Protein AF-A0A183CQB9-F1 (afdb_monomer)

Organism: Globodera pallida (NCBI:txid36090)

Radius of gyration: 36.33 Å; Cα contacts (8 Å, |Δi|>4): 274; chains: 1; bounding box: 108×51×111 Å

Sequence (265 aa):
EFIGSREKWLKSISNLLPRQILKSSLSLQAIVHQYEPDGELPIQSWQWVDSLDKMLGDFLFTCNVNEFALAHSEHGASTYYYMFSHRDSQQTWPAWMGGVLHGYEINFIFGEPYNRKQFNYSREERELSSRFMRYWANFARTGDPNRNQDGSYTADTWPTYNAKSMEYMNLSVESDYVQRGARRIGTGPRRKQCQFWKQLVPKLLLLSADLGESFIRWKQNMERWEHEYITDWEAAMNRWAQYQSYRDRDVADGEEGGCVGGGGR

Structure (mmCIF, N/CA/C/O backbone):
data_AF-A0A183CQB9-F1
#
_entry.id   AF-A0A183CQB9-F1
#
loop_
_atom_site.group_PDB
_atom_site.id
_atom_site.type_symbol
_atom_site.label_atom_id
_atom_site.label_alt_id
_atom_site.label_comp_id
_atom_site.label_asym_id
_atom_site.label_entity_id
_atom_site.label_seq_id
_atom_site.pdbx_PDB_ins_code
_atom_site.Cartn_x
_atom_site.Cartn_y
_atom_site.Cartn_z
_atom_site.occupancy
_atom_site.B_iso_or_equiv
_atom_site.auth_seq_id
_atom_site.auth_comp_id
_atom_site.auth_asym_id
_atom_site.auth_atom_id
_atom_site.pdbx_PDB_model_num
ATOM 1 N N . GLU A 1 1 ? 4.902 20.468 16.139 1.00 60.44 1 GLU A N 1
ATOM 2 C CA . GLU A 1 1 ? 4.634 19.052 15.805 1.00 60.44 1 GLU A CA 1
ATOM 3 C C . GLU A 1 1 ? 3.135 18.810 15.662 1.00 60.44 1 GLU A C 1
ATOM 5 O O . GLU A 1 1 ? 2.373 19.248 16.521 1.00 60.44 1 GLU A O 1
ATOM 10 N N . PHE A 1 2 ? 2.711 18.200 14.548 1.00 72.81 2 PHE A N 1
ATOM 11 C CA . PHE A 1 2 ? 1.298 18.058 14.157 1.00 72.81 2 PHE A CA 1
ATOM 12 C C . PHE A 1 2 ? 0.538 17.083 15.075 1.00 72.81 2 PHE A C 1
ATOM 14 O O . PHE A 1 2 ? -0.505 17.436 15.627 1.00 72.81 2 PHE A O 1
ATOM 21 N N . ILE A 1 3 ? 1.116 15.906 15.342 1.00 83.12 3 ILE A N 1
ATOM 22 C CA . ILE A 1 3 ? 0.595 14.914 16.292 1.00 83.12 3 ILE A CA 1
ATOM 23 C C . ILE A 1 3 ? 1.711 14.588 17.288 1.00 83.12 3 ILE A C 1
ATOM 25 O O . ILE A 1 3 ? 2.594 13.783 17.016 1.00 83.12 3 ILE A O 1
ATOM 29 N N . GLY A 1 4 ? 1.706 15.287 18.423 1.00 85.94 4 GLY A N 1
ATOM 30 C CA . GLY A 1 4 ? 2.730 15.150 19.471 1.00 85.94 4 GLY A CA 1
ATOM 31 C C . GLY A 1 4 ? 2.262 14.398 20.718 1.00 85.94 4 GLY A C 1
ATOM 32 O O . GLY A 1 4 ? 2.996 14.326 21.694 1.00 85.94 4 GLY A O 1
ATOM 33 N N . SER A 1 5 ? 1.026 13.895 20.738 1.00 90.44 5 SER A N 1
ATOM 34 C CA . SER A 1 5 ? 0.480 13.192 21.899 1.00 90.44 5 SER A CA 1
ATOM 35 C C . SER A 1 5 ? -0.572 12.168 21.499 1.00 90.44 5 SER A C 1
ATOM 37 O O . SER A 1 5 ? -1.256 12.320 20.480 1.00 90.44 5 SER A O 1
ATOM 39 N N . ARG A 1 6 ? -0.758 11.170 22.368 1.00 92.12 6 ARG A N 1
ATOM 40 C CA . ARG A 1 6 ? -1.810 10.157 22.247 1.00 92.12 6 ARG A CA 1
ATOM 41 C C . ARG A 1 6 ? -3.203 10.774 22.106 1.00 92.12 6 ARG A C 1
ATOM 43 O O . ARG A 1 6 ? -3.993 10.326 21.288 1.00 92.12 6 ARG A O 1
ATOM 50 N N . GLU A 1 7 ? -3.499 11.833 22.859 1.00 93.12 7 GLU A N 1
ATOM 51 C CA . GLU A 1 7 ? -4.793 12.529 22.798 1.00 93.12 7 GLU A CA 1
ATOM 52 C C . GLU A 1 7 ? -5.062 13.121 21.405 1.00 93.12 7 GLU A C 1
ATOM 54 O O . GLU A 1 7 ? -6.127 12.906 20.825 1.00 93.12 7 GLU A O 1
ATOM 59 N N . LYS A 1 8 ? -4.075 13.819 20.823 1.00 93.25 8 LYS A N 1
ATOM 60 C CA . LYS A 1 8 ? -4.192 14.369 19.463 1.00 93.25 8 LYS A CA 1
ATOM 61 C C . LYS A 1 8 ? -4.305 13.266 18.414 1.00 93.25 8 LYS A C 1
ATOM 63 O O . LYS A 1 8 ? -5.045 13.423 17.441 1.00 93.25 8 LYS A O 1
ATOM 68 N N . TRP A 1 9 ? -3.600 12.156 18.612 1.00 94.06 9 TRP A N 1
ATOM 69 C CA . TRP A 1 9 ? -3.684 10.988 17.741 1.00 94.06 9 TRP A CA 1
ATOM 70 C C . TRP A 1 9 ? -5.086 10.356 17.782 1.00 94.06 9 TRP A C 1
ATOM 72 O O . TRP A 1 9 ? -5.715 10.223 16.735 1.00 94.06 9 TRP A O 1
ATOM 82 N N . LEU A 1 10 ? -5.655 10.114 18.969 1.00 93.00 10 LEU A N 1
ATOM 83 C CA . LEU A 1 10 ? -7.031 9.616 19.131 1.00 93.00 10 LEU A CA 1
ATOM 84 C C . LEU A 1 10 ? -8.078 10.558 18.522 1.00 93.00 10 LEU A C 1
ATOM 86 O O . LEU A 1 10 ? -9.028 10.107 17.875 1.00 93.00 10 LEU A O 1
ATOM 90 N N . LYS A 1 11 ? -7.897 11.875 18.684 1.00 92.56 11 LYS A N 1
ATOM 91 C CA . LYS A 1 11 ? -8.751 12.881 18.037 1.00 92.56 11 LYS A CA 1
ATOM 92 C C . LYS A 1 11 ? -8.667 12.801 16.509 1.00 92.56 11 LYS A C 1
ATOM 94 O O . LYS A 1 11 ? -9.667 12.969 15.820 1.00 92.56 11 LYS A O 1
ATOM 99 N N . SER A 1 12 ? -7.484 12.519 15.971 1.00 92.38 12 SER A N 1
ATOM 100 C CA . SER A 1 12 ? -7.288 12.360 14.526 1.00 92.38 12 SER A CA 1
ATOM 101 C C . SER A 1 12 ? -7.976 11.096 14.009 1.00 92.38 12 SER A C 1
ATOM 103 O O . SER A 1 12 ? -8.698 11.163 13.018 1.00 92.38 12 SER A O 1
ATOM 105 N N . ILE A 1 13 ? -7.850 9.973 14.724 1.00 92.00 13 ILE A N 1
ATOM 106 C CA . ILE A 1 13 ? -8.566 8.725 14.412 1.00 92.00 13 ILE A CA 1
ATOM 107 C C . ILE A 1 13 ? -10.078 8.955 14.367 1.00 92.00 13 ILE A C 1
ATOM 109 O O . ILE A 1 13 ? -10.743 8.564 13.409 1.00 92.00 13 ILE A O 1
ATOM 113 N N . SER A 1 14 ? -10.623 9.623 15.384 1.00 88.44 14 SER A N 1
ATOM 114 C CA . SER A 1 14 ? -12.063 9.879 15.477 1.00 88.44 14 SER A CA 1
ATOM 115 C C . SER A 1 14 ? -12.596 10.828 14.399 1.00 88.44 14 SER A C 1
ATOM 117 O O . SER A 1 14 ? -13.771 10.747 14.055 1.00 88.44 14 SER A O 1
ATOM 119 N N . ASN A 1 15 ? -11.749 11.673 13.810 1.00 90.06 15 ASN A N 1
ATOM 120 C CA . ASN A 1 15 ? -12.135 12.527 12.685 1.00 90.06 15 ASN A CA 1
ATOM 121 C C . ASN A 1 15 ? -12.076 11.815 11.324 1.00 90.06 15 ASN A C 1
ATOM 123 O O . ASN A 1 15 ? -12.753 12.244 10.392 1.00 90.06 15 ASN A O 1
ATOM 127 N N . LEU A 1 16 ? -11.245 10.778 11.190 1.00 90.56 16 LEU A N 1
ATOM 128 C CA . LEU A 1 16 ? -10.910 10.171 9.896 1.00 90.56 16 LEU A CA 1
ATOM 129 C C . LEU A 1 16 ? -11.593 8.820 9.663 1.00 90.56 16 LEU A C 1
ATOM 131 O O . LEU A 1 16 ? -11.787 8.427 8.513 1.00 90.56 16 LEU A O 1
ATOM 135 N N . LEU A 1 17 ? -11.980 8.107 10.723 1.00 91.06 17 LEU A N 1
ATOM 136 C CA . LEU A 1 17 ? -12.679 6.832 10.582 1.00 91.06 17 LEU A CA 1
ATOM 137 C C . LEU A 1 17 ? -14.184 7.007 10.300 1.00 91.06 17 LEU A C 1
ATOM 139 O O . LEU A 1 17 ? -14.821 7.932 10.811 1.00 91.06 17 LEU A O 1
ATOM 143 N N . PRO A 1 18 ? -14.799 6.074 9.546 1.00 89.88 18 PRO A N 1
ATOM 144 C CA . PRO A 1 18 ? -16.242 6.049 9.330 1.00 89.88 18 PRO A CA 1
ATOM 145 C C . PRO A 1 18 ? -17.049 6.022 10.631 1.00 89.88 18 PRO A C 1
ATOM 147 O O . PRO A 1 18 ? -16.727 5.302 11.578 1.00 89.88 18 PRO A O 1
ATOM 150 N N . ARG A 1 19 ? -18.192 6.721 10.637 1.00 86.31 19 ARG A N 1
ATOM 151 C CA . ARG A 1 19 ? -19.089 6.794 11.804 1.00 86.31 19 ARG A CA 1
ATOM 152 C C . ARG A 1 19 ? -19.545 5.425 12.315 1.00 86.31 19 ARG A C 1
ATOM 154 O O . ARG A 1 19 ? -19.764 5.297 13.515 1.00 86.31 19 ARG A O 1
ATOM 161 N N . GLN A 1 20 ? -19.705 4.416 11.449 1.00 83.44 20 GLN A N 1
ATOM 162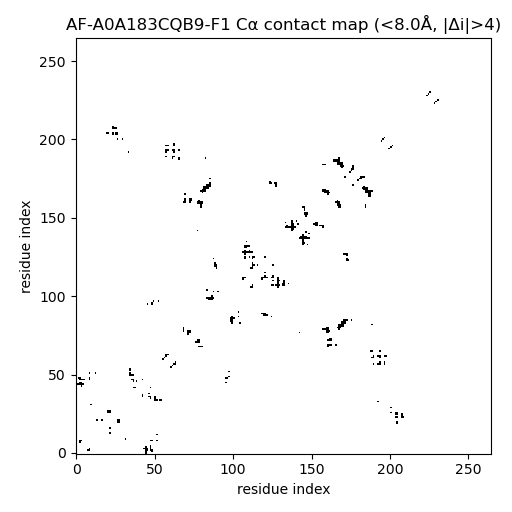 C CA . GLN A 1 20 ? -20.086 3.071 11.904 1.00 83.44 20 GLN A CA 1
ATOM 163 C C . GLN A 1 20 ? -19.021 2.458 12.821 1.00 83.44 20 GLN A C 1
ATOM 165 O O . GLN A 1 20 ? -19.365 1.879 13.847 1.00 83.44 20 GLN A O 1
ATOM 170 N N . ILE A 1 21 ? -17.740 2.644 12.494 1.00 86.50 21 ILE A N 1
ATOM 171 C CA . ILE A 1 21 ? -16.624 2.155 13.309 1.00 86.50 21 ILE A CA 1
ATOM 172 C C . ILE A 1 21 ? -16.567 2.899 14.643 1.00 86.50 21 ILE A C 1
ATOM 174 O O . ILE A 1 21 ? -16.409 2.272 15.684 1.00 86.50 21 ILE A O 1
ATOM 178 N N . LEU A 1 22 ? -16.784 4.216 14.629 1.00 85.25 22 LEU A N 1
ATOM 179 C CA . LEU A 1 22 ? -16.756 5.041 15.842 1.00 85.25 22 LEU A CA 1
ATOM 180 C C . LEU A 1 22 ? -17.875 4.711 16.838 1.00 85.25 22 LEU A C 1
ATOM 182 O O . LEU A 1 22 ? -17.687 4.877 18.039 1.00 85.25 22 LEU A O 1
ATOM 186 N N . LYS A 1 23 ? -19.034 4.240 16.360 1.00 84.56 23 LYS A N 1
ATOM 187 C CA . LYS A 1 23 ? -20.142 3.802 17.226 1.00 84.56 23 LYS A CA 1
ATOM 188 C C . LYS A 1 23 ? -19.847 2.485 17.951 1.00 84.56 23 LYS A C 1
ATOM 190 O O . LYS A 1 23 ? -20.438 2.226 18.994 1.00 84.56 23 LYS A O 1
ATOM 195 N N . SER A 1 24 ? -18.949 1.662 17.412 1.00 86.25 24 SER A N 1
ATOM 196 C CA . SER A 1 24 ? -18.539 0.397 18.014 1.00 86.25 24 SER A CA 1
ATOM 197 C C . SER A 1 24 ? -17.323 0.624 18.909 1.00 86.25 24 SER A C 1
ATOM 199 O O . SER A 1 24 ? -16.191 0.693 18.427 1.00 86.25 24 SER A O 1
ATOM 201 N N . SER A 1 25 ? -17.539 0.713 20.226 1.00 84.75 25 SER A N 1
ATOM 202 C CA . SER A 1 25 ? -16.443 0.862 21.196 1.00 84.75 25 SER A CA 1
ATOM 203 C C . SER A 1 25 ? -15.408 -0.256 21.054 1.00 84.75 25 SER A C 1
ATOM 205 O O . SER A 1 25 ? -14.210 0.011 21.064 1.00 84.75 25 SER A O 1
ATOM 207 N N . LEU A 1 26 ? -15.863 -1.491 20.829 1.00 88.69 26 LEU A N 1
ATOM 208 C CA . LEU A 1 26 ? -15.005 -2.656 20.636 1.00 88.69 26 LEU A CA 1
ATOM 209 C C . LEU A 1 26 ? -14.123 -2.530 19.386 1.00 88.69 26 LEU A C 1
ATOM 211 O O . LEU A 1 26 ? -12.916 -2.755 19.461 1.00 88.69 26 LEU A O 1
ATOM 215 N N . SER A 1 27 ? -14.702 -2.132 18.249 1.00 89.88 27 SER A N 1
ATOM 216 C CA . SER A 1 27 ? -13.940 -1.965 17.004 1.00 89.88 27 SER A CA 1
ATOM 217 C C . SER A 1 27 ? -12.943 -0.815 17.110 1.00 89.88 27 SER A C 1
ATOM 219 O O . SER A 1 27 ? -11.794 -0.961 16.701 1.00 89.88 27 SER A O 1
ATOM 221 N N . LEU A 1 28 ? -13.352 0.310 17.706 1.00 90.44 28 LEU A N 1
ATOM 222 C CA . LEU A 1 28 ? -12.470 1.455 17.920 1.00 90.44 28 LEU A CA 1
ATOM 223 C C . LEU A 1 28 ? -11.283 1.094 18.824 1.00 90.44 28 LEU A C 1
ATOM 225 O O . LEU A 1 28 ? -10.149 1.420 18.483 1.00 90.44 28 LEU A O 1
ATOM 229 N N . GLN A 1 29 ? -11.518 0.391 19.936 1.00 91.19 29 GLN A N 1
ATOM 230 C CA . GLN A 1 29 ? -10.439 -0.052 20.829 1.00 91.19 29 GLN A CA 1
ATOM 231 C C . GLN A 1 29 ? -9.500 -1.048 20.145 1.00 91.19 29 GLN A C 1
ATOM 233 O O . GLN A 1 29 ? -8.289 -0.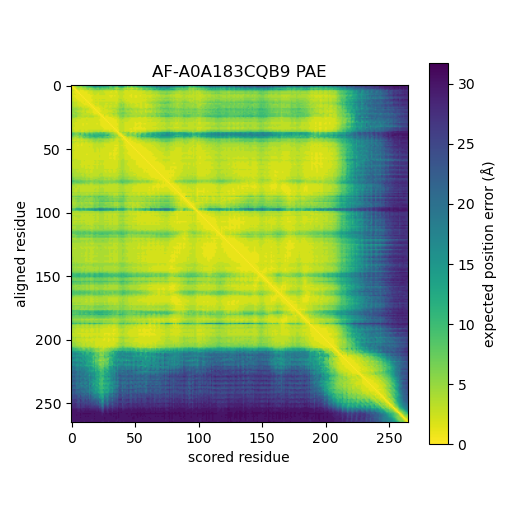958 20.321 1.00 91.19 29 GLN A O 1
ATOM 238 N N . ALA A 1 30 ? -10.027 -1.953 19.316 1.00 94.44 30 ALA A N 1
ATOM 239 C CA . ALA A 1 30 ? -9.198 -2.873 18.542 1.00 94.44 30 ALA A CA 1
ATOM 240 C C . ALA A 1 30 ? -8.304 -2.135 17.529 1.00 94.44 30 ALA A C 1
ATOM 242 O O . ALA A 1 30 ? -7.135 -2.482 17.386 1.00 94.44 30 ALA A O 1
ATOM 243 N N . ILE A 1 31 ? -8.822 -1.097 16.860 1.00 94.69 31 ILE A N 1
ATOM 244 C CA . ILE A 1 31 ? -8.041 -0.262 15.930 1.00 94.69 31 ILE A CA 1
ATOM 245 C C . ILE A 1 31 ? -6.965 0.520 16.674 1.00 94.69 31 ILE A C 1
ATOM 247 O O . ILE A 1 31 ? -5.815 0.528 16.240 1.00 94.69 31 ILE A O 1
ATOM 251 N N . VAL A 1 32 ? -7.324 1.132 17.806 1.00 94.00 32 VAL A N 1
ATOM 252 C CA . VAL A 1 32 ? -6.365 1.822 18.672 1.00 94.00 32 VAL A CA 1
ATOM 253 C C . VAL A 1 32 ? -5.259 0.859 19.084 1.00 94.00 32 VAL A C 1
ATOM 255 O O . VAL A 1 32 ? -4.099 1.152 18.848 1.00 94.00 32 VAL A O 1
ATOM 258 N N . HIS A 1 33 ? -5.598 -0.325 19.588 1.00 94.00 33 HIS A N 1
ATOM 259 C CA . HIS A 1 33 ? -4.606 -1.316 19.995 1.00 94.00 33 HIS A CA 1
ATOM 260 C C . HIS A 1 33 ? -3.705 -1.785 18.841 1.00 94.00 33 HIS A C 1
ATOM 262 O O . HIS A 1 33 ? -2.506 -1.952 19.025 1.00 94.00 33 HIS A O 1
ATOM 268 N N . GLN A 1 34 ? -4.267 -1.984 17.647 1.00 95.38 34 GLN A N 1
ATOM 269 C CA . GLN A 1 34 ? -3.527 -2.485 16.488 1.00 95.38 34 GLN A CA 1
ATOM 270 C C . GLN A 1 34 ? -2.507 -1.480 15.928 1.00 95.38 34 GLN A C 1
ATOM 272 O O . GLN A 1 34 ? -1.525 -1.904 15.310 1.00 95.38 34 GLN A O 1
ATOM 277 N N . TYR A 1 35 ? -2.766 -0.179 16.081 1.00 95.75 35 TYR A N 1
ATOM 278 C CA . TYR A 1 35 ? -1.963 0.887 15.477 1.00 95.75 35 TYR A CA 1
ATOM 279 C C . TYR A 1 35 ? -1.280 1.804 16.485 1.00 95.75 35 TYR A C 1
ATOM 281 O O . TYR A 1 35 ? -0.465 2.622 16.071 1.00 95.75 35 TYR A O 1
ATOM 289 N N . GLU A 1 36 ? -1.580 1.715 17.777 1.00 93.94 36 GLU A N 1
ATOM 290 C CA . GLU A 1 36 ? -0.886 2.505 18.789 1.00 93.94 36 GLU A CA 1
ATOM 291 C C . GLU A 1 36 ? 0.628 2.219 18.724 1.00 93.94 36 GLU A C 1
ATOM 293 O O . GLU A 1 36 ? 1.019 1.051 18.689 1.00 93.94 36 GLU A O 1
ATOM 298 N N . PRO A 1 37 ? 1.489 3.254 18.646 1.00 92.19 37 PRO A N 1
ATOM 299 C CA . PRO A 1 37 ? 2.928 3.053 18.553 1.00 92.19 37 PRO A CA 1
ATOM 300 C C . PRO A 1 37 ? 3.474 2.268 19.749 1.00 92.19 37 PRO A C 1
ATOM 302 O O . PRO A 1 37 ? 3.239 2.636 20.898 1.00 92.19 37 PRO A O 1
ATOM 305 N N . ASP A 1 38 ? 4.258 1.234 19.466 1.00 85.75 38 ASP A N 1
ATOM 306 C CA . ASP A 1 38 ? 4.837 0.300 20.439 1.00 85.75 38 ASP A CA 1
ATOM 307 C C . ASP A 1 38 ? 6.346 0.514 20.669 1.00 85.75 38 ASP A C 1
ATOM 309 O O . ASP A 1 38 ? 7.025 -0.345 21.230 1.00 85.75 38 ASP A O 1
ATOM 313 N N . GLY A 1 39 ? 6.892 1.655 20.233 1.00 77.50 39 GLY A N 1
ATOM 314 C CA . GLY A 1 39 ? 8.319 1.953 20.378 1.00 77.50 39 GLY A CA 1
ATOM 315 C C . GLY A 1 39 ? 8.740 2.381 21.787 1.00 77.50 39 GLY A C 1
ATOM 316 O O . GLY A 1 39 ? 7.930 2.489 22.706 1.00 77.50 39 GLY A O 1
ATOM 317 N N . GLU A 1 40 ? 10.039 2.645 21.945 1.00 82.81 40 GLU A N 1
ATOM 318 C CA . GLU A 1 40 ? 10.622 3.051 23.227 1.00 82.81 40 GLU A CA 1
ATOM 319 C C . GLU A 1 40 ? 9.949 4.309 23.793 1.00 82.81 40 GLU A C 1
ATOM 321 O O . GLU A 1 40 ? 9.687 5.283 23.083 1.00 82.81 40 GLU A O 1
ATOM 326 N N . LEU A 1 41 ? 9.665 4.283 25.096 1.00 84.06 41 LEU A N 1
ATOM 327 C CA . LEU A 1 41 ? 9.081 5.421 25.793 1.00 84.06 41 LEU A CA 1
ATOM 328 C C . LEU A 1 41 ? 10.162 6.482 26.082 1.00 84.06 41 LEU A C 1
ATOM 330 O O . LEU A 1 41 ? 11.246 6.126 26.544 1.00 84.06 41 LEU A O 1
ATOM 334 N N . PRO A 1 42 ? 9.867 7.784 25.901 1.00 87.00 42 PRO A N 1
ATOM 335 C CA . PRO A 1 42 ? 8.593 8.341 25.448 1.00 87.00 42 PRO A CA 1
ATOM 336 C C . PRO A 1 42 ? 8.404 8.222 23.928 1.00 87.00 42 PRO A C 1
ATOM 338 O O . PRO A 1 42 ? 9.328 8.482 23.155 1.00 87.00 42 PRO A O 1
ATOM 341 N N . ILE A 1 43 ? 7.167 7.917 23.512 1.00 90.00 43 ILE A N 1
ATOM 342 C CA . ILE A 1 43 ? 6.796 7.853 22.093 1.00 90.00 43 ILE A CA 1
ATOM 343 C C . ILE A 1 43 ? 7.074 9.199 21.421 1.00 90.00 43 ILE A C 1
ATOM 345 O O . ILE A 1 43 ? 6.549 10.239 21.830 1.00 90.00 43 ILE A O 1
ATOM 349 N N . GLN A 1 44 ? 7.867 9.162 20.357 1.00 88.75 44 GLN A N 1
ATOM 350 C CA . GLN A 1 44 ? 8.263 10.337 19.592 1.00 88.75 44 GLN A CA 1
ATOM 351 C C . GLN A 1 44 ? 7.126 10.819 18.681 1.00 88.75 44 GLN A C 1
ATOM 353 O O . GLN A 1 44 ? 6.323 10.023 18.188 1.00 88.75 44 GLN A O 1
ATOM 358 N N . SER A 1 45 ? 7.076 12.123 18.381 1.00 87.56 45 SER A N 1
ATOM 359 C CA . SER A 1 45 ? 6.007 12.696 17.541 1.00 87.56 45 SER A CA 1
ATOM 360 C C . SER A 1 45 ? 5.882 12.017 16.171 1.00 87.56 45 SER A C 1
ATOM 362 O O . SER A 1 45 ? 4.770 11.782 15.700 1.00 87.56 45 SER A O 1
ATOM 364 N N . TRP A 1 46 ? 7.003 11.645 15.545 1.00 86.69 46 TRP A N 1
ATOM 365 C CA . TRP A 1 46 ? 6.994 11.000 14.229 1.00 86.69 46 TRP A CA 1
ATOM 366 C C . TRP A 1 46 ? 6.328 9.618 14.246 1.00 86.69 46 TRP A C 1
ATOM 368 O O . TRP A 1 46 ? 5.704 9.244 13.259 1.00 86.69 46 TRP A O 1
ATOM 378 N N . GLN A 1 47 ? 6.394 8.889 15.365 1.00 90.69 47 GLN A N 1
ATOM 379 C CA . GLN A 1 47 ? 5.779 7.565 15.490 1.00 90.69 47 GLN A CA 1
ATOM 380 C C . GLN A 1 47 ? 4.253 7.655 15.500 1.00 90.69 47 GLN A C 1
ATOM 382 O O . GLN A 1 47 ? 3.583 6.806 14.921 1.00 90.69 47 GLN A O 1
ATOM 387 N N . TRP A 1 48 ? 3.690 8.709 16.102 1.00 91.81 48 TRP A N 1
ATOM 388 C CA . TRP A 1 48 ? 2.248 8.959 16.050 1.00 91.81 48 TRP A CA 1
ATOM 389 C C . TRP A 1 48 ? 1.767 9.254 14.630 1.00 91.81 48 TRP A C 1
ATOM 391 O O . TRP A 1 48 ? 0.699 8.793 14.228 1.00 91.81 48 TRP A O 1
ATOM 401 N N . VAL A 1 49 ? 2.550 10.025 13.871 1.00 90.62 49 VAL A N 1
ATOM 402 C CA . VAL A 1 49 ? 2.236 10.328 12.471 1.00 90.62 49 VAL A CA 1
ATOM 403 C C . VAL A 1 49 ? 2.367 9.077 11.607 1.00 90.62 49 VAL A C 1
ATOM 405 O O . VAL A 1 49 ? 1.453 8.791 10.841 1.00 90.62 49 VAL A O 1
ATOM 408 N N . ASP A 1 50 ? 3.449 8.309 11.763 1.00 91.19 50 ASP A N 1
ATOM 409 C CA . ASP A 1 50 ? 3.669 7.069 11.011 1.00 91.19 50 ASP A CA 1
ATOM 410 C C . ASP A 1 50 ? 2.564 6.040 11.279 1.00 91.19 50 ASP A C 1
ATOM 412 O O . ASP A 1 50 ? 2.010 5.467 10.346 1.00 91.19 50 ASP A O 1
ATOM 416 N N . SER A 1 51 ? 2.170 5.874 12.542 1.00 93.62 51 SER A N 1
ATOM 417 C CA . SER A 1 51 ? 1.036 5.036 12.936 1.00 93.62 51 SER A CA 1
ATOM 418 C C . SER A 1 51 ? -0.263 5.444 12.233 1.00 93.62 51 SER A C 1
ATOM 420 O O . SER A 1 51 ? -0.960 4.589 11.677 1.00 93.62 51 SER A O 1
ATOM 422 N N . LEU A 1 52 ? -0.579 6.745 12.217 1.00 92.69 52 LEU A N 1
ATOM 423 C CA . LEU A 1 52 ? -1.790 7.249 11.571 1.00 92.69 52 LEU A CA 1
ATOM 424 C C . LEU A 1 52 ? -1.742 7.057 10.047 1.00 92.69 52 LEU A C 1
ATOM 426 O O . LEU A 1 52 ? -2.739 6.640 9.456 1.00 92.69 52 LEU A O 1
ATOM 430 N N . ASP A 1 53 ? -0.584 7.310 9.431 1.00 92.88 53 ASP A N 1
ATOM 431 C CA . ASP A 1 53 ? -0.317 7.038 8.015 1.00 92.88 53 ASP A CA 1
ATOM 432 C C . ASP A 1 53 ? -0.571 5.563 7.682 1.00 92.88 53 ASP A C 1
ATOM 434 O O . ASP A 1 53 ? -1.370 5.254 6.797 1.00 92.88 53 ASP A O 1
ATOM 438 N N . LYS A 1 54 ? 0.012 4.633 8.449 1.00 94.56 54 LYS A N 1
ATOM 439 C CA . LYS A 1 54 ? -0.198 3.196 8.231 1.00 94.56 54 LYS A CA 1
ATOM 440 C C . LYS A 1 54 ? -1.646 2.776 8.438 1.00 94.56 54 LYS A C 1
ATOM 442 O O . LYS A 1 54 ? -2.144 1.981 7.648 1.00 94.56 54 LYS A O 1
ATOM 447 N N . MET A 1 55 ? -2.330 3.299 9.454 1.00 95.56 55 MET A N 1
ATOM 448 C CA . MET A 1 55 ? -3.737 2.981 9.711 1.00 95.56 55 MET A CA 1
ATOM 449 C C . MET A 1 55 ? -4.617 3.342 8.512 1.00 95.56 55 MET A C 1
ATOM 451 O O . MET A 1 55 ? -5.400 2.514 8.043 1.00 95.56 55 MET A O 1
ATOM 455 N N . LEU A 1 56 ? -4.475 4.565 8.000 1.00 94.62 56 LEU A N 1
ATOM 456 C CA . LEU A 1 56 ? -5.290 5.059 6.891 1.00 94.62 56 LEU A CA 1
ATOM 457 C C . LEU A 1 56 ? -4.869 4.448 5.557 1.00 94.62 56 LEU A C 1
ATOM 459 O O . LEU A 1 56 ? -5.734 4.072 4.770 1.00 94.62 56 LEU A O 1
ATOM 463 N N . GLY A 1 57 ? -3.565 4.298 5.320 1.00 95.56 57 GLY A N 1
ATOM 464 C CA . GLY A 1 57 ? -3.027 3.637 4.135 1.00 95.56 57 GLY A CA 1
ATOM 465 C C . GLY A 1 57 ? -3.500 2.189 4.021 1.00 95.56 57 GLY A C 1
ATOM 466 O O . GLY A 1 57 ? -3.911 1.755 2.945 1.00 95.56 57 GLY A O 1
ATOM 467 N N . ASP A 1 58 ? -3.519 1.456 5.136 1.00 97.12 58 ASP A N 1
ATOM 468 C CA . ASP A 1 58 ? -4.027 0.084 5.188 1.00 97.12 58 ASP A CA 1
ATOM 469 C C . ASP A 1 58 ? -5.527 0.021 4.929 1.00 97.12 58 ASP A C 1
ATOM 471 O O . ASP A 1 58 ? -5.970 -0.749 4.075 1.00 97.12 58 ASP A O 1
ATOM 475 N N . PHE A 1 59 ? -6.297 0.850 5.638 1.00 95.25 59 PHE A N 1
ATOM 476 C CA . PHE A 1 59 ? -7.753 0.861 5.553 1.00 95.25 59 PHE A CA 1
ATOM 477 C C . PHE A 1 59 ? -8.268 1.294 4.170 1.00 95.25 59 PHE A C 1
ATOM 479 O O . PHE A 1 59 ? -9.182 0.672 3.626 1.00 95.25 59 PHE A O 1
ATOM 486 N N . LEU A 1 60 ? -7.687 2.348 3.588 1.00 94.69 60 LEU A N 1
ATOM 487 C CA . LEU A 1 60 ? -8.184 2.965 2.355 1.00 94.69 60 LEU A CA 1
ATOM 488 C C . LEU A 1 60 ? -7.555 2.384 1.085 1.00 94.69 60 LEU A C 1
ATOM 490 O O . LEU A 1 60 ? -8.237 2.317 0.063 1.00 94.69 60 LEU A O 1
ATOM 494 N N . PHE A 1 61 ? -6.303 1.922 1.128 1.00 96.00 61 PHE A N 1
ATOM 495 C CA . PHE A 1 61 ? -5.569 1.524 -0.078 1.00 96.00 61 PHE A CA 1
ATOM 496 C C . PHE A 1 61 ? -5.049 0.088 0.002 1.00 96.00 61 PHE A C 1
ATOM 498 O O . PHE A 1 61 ? -5.629 -0.809 -0.612 1.00 96.00 61 PHE A O 1
ATOM 505 N N . THR A 1 62 ? -3.981 -0.149 0.766 1.00 96.38 62 THR A N 1
ATOM 506 C CA . THR A 1 62 ? -3.170 -1.377 0.708 1.00 96.38 62 THR A CA 1
ATOM 507 C C . THR A 1 62 ? -4.017 -2.637 0.862 1.00 96.38 62 THR A C 1
ATOM 509 O O . THR A 1 62 ? -3.901 -3.571 0.070 1.00 96.38 62 THR A O 1
ATOM 512 N N . CYS A 1 63 ? -4.912 -2.674 1.850 1.00 96.62 63 CYS A N 1
ATOM 513 C CA . CYS A 1 63 ? -5.667 -3.890 2.127 1.00 96.62 63 CYS A CA 1
ATOM 514 C C . CYS A 1 63 ? -6.805 -4.140 1.138 1.00 96.62 63 CYS A C 1
ATOM 516 O O . CYS A 1 63 ? -7.173 -5.295 0.933 1.00 96.62 63 CYS A O 1
ATOM 518 N N . ASN A 1 64 ? -7.322 -3.096 0.488 1.00 96.50 64 ASN A N 1
ATOM 519 C CA . ASN A 1 64 ? -8.287 -3.236 -0.604 1.00 96.50 64 ASN A CA 1
ATOM 520 C C . ASN A 1 64 ? -7.600 -3.789 -1.862 1.00 96.50 64 ASN A C 1
ATOM 522 O O . ASN A 1 64 ? -8.120 -4.706 -2.493 1.00 96.50 64 ASN A O 1
ATOM 526 N N . VAL A 1 65 ? -6.396 -3.297 -2.179 1.00 96.75 65 VAL A N 1
ATOM 527 C CA . VAL A 1 65 ? -5.594 -3.808 -3.303 1.00 96.75 65 VAL A CA 1
ATOM 528 C C . VAL A 1 65 ? -5.187 -5.266 -3.067 1.00 96.75 65 VAL A C 1
ATOM 530 O O . VAL A 1 65 ? -5.318 -6.084 -3.974 1.00 96.75 65 VAL A O 1
ATOM 533 N N . ASN A 1 66 ? -4.764 -5.622 -1.848 1.00 95.19 66 ASN A N 1
ATOM 534 C CA . ASN A 1 66 ? -4.448 -7.008 -1.485 1.00 95.19 66 ASN A CA 1
ATOM 535 C C . ASN A 1 66 ? -5.640 -7.956 -1.688 1.00 95.19 66 ASN A C 1
ATOM 537 O O . ASN A 1 66 ? -5.470 -9.037 -2.247 1.00 95.19 66 ASN A O 1
ATOM 541 N N . GLU A 1 67 ? -6.832 -7.566 -1.232 1.00 94.56 67 GLU A N 1
ATOM 542 C CA . GLU A 1 67 ? -8.052 -8.369 -1.378 1.00 94.56 67 GLU A CA 1
ATOM 543 C C . GLU A 1 67 ? -8.427 -8.558 -2.852 1.00 94.56 67 GLU A C 1
ATOM 545 O O . GLU A 1 67 ? -8.698 -9.678 -3.280 1.00 94.56 67 GLU A O 1
ATOM 550 N N . PHE A 1 68 ? -8.367 -7.487 -3.648 1.00 95.75 68 PHE A N 1
ATOM 551 C CA . PHE A 1 68 ? -8.657 -7.558 -5.077 1.00 95.75 68 PHE A CA 1
ATOM 552 C C . PHE A 1 68 ? -7.651 -8.438 -5.831 1.00 95.75 68 PHE A C 1
ATOM 554 O O . PHE A 1 68 ? -8.046 -9.281 -6.635 1.00 95.75 68 PHE A O 1
ATOM 561 N N . ALA A 1 69 ? -6.354 -8.290 -5.547 1.00 96.00 69 ALA A N 1
ATOM 562 C CA . ALA A 1 69 ? -5.304 -9.098 -6.163 1.00 96.00 69 ALA A CA 1
ATOM 563 C C . ALA A 1 69 ? -5.457 -10.589 -5.830 1.00 96.00 69 ALA A C 1
ATOM 565 O O . ALA A 1 69 ? -5.295 -11.440 -6.711 1.00 96.00 69 ALA A O 1
ATOM 566 N N . LEU A 1 70 ? -5.803 -10.901 -4.576 1.00 94.38 70 LEU A N 1
ATOM 567 C CA . LEU 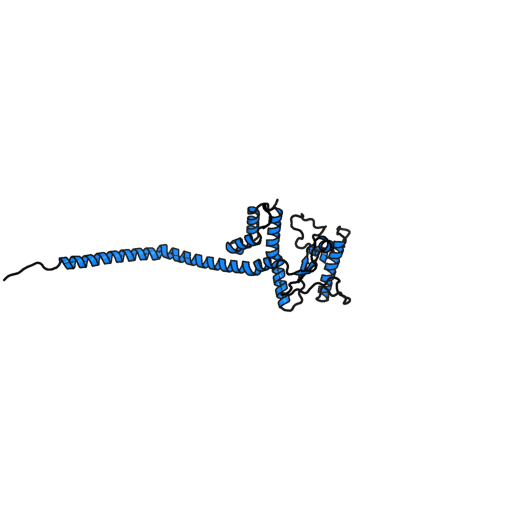A 1 70 ? -6.087 -12.264 -4.137 1.00 94.38 70 LEU A CA 1
ATOM 568 C C . LEU A 1 70 ? -7.283 -12.838 -4.890 1.00 94.38 70 LEU A C 1
ATOM 570 O O . LEU A 1 70 ? -7.119 -13.858 -5.559 1.00 94.38 70 LEU A O 1
ATOM 574 N N . ALA A 1 71 ? -8.419 -12.138 -4.878 1.00 95.38 71 ALA A N 1
ATOM 575 C CA . ALA A 1 71 ? -9.624 -12.569 -5.575 1.00 95.38 71 ALA A CA 1
ATOM 576 C C . ALA A 1 71 ? -9.357 -12.796 -7.072 1.00 95.38 71 ALA A C 1
ATOM 578 O O . ALA A 1 71 ? -9.713 -13.842 -7.606 1.00 95.38 71 ALA A O 1
ATOM 579 N N . HIS A 1 72 ? -8.662 -11.877 -7.744 1.00 96.44 72 HIS A N 1
ATOM 580 C CA . HIS A 1 72 ? -8.302 -12.028 -9.155 1.00 96.44 72 HIS A CA 1
ATOM 581 C C . HIS A 1 72 ? -7.425 -13.271 -9.401 1.00 96.44 72 HIS A C 1
ATOM 583 O O . HIS A 1 72 ? -7.689 -14.041 -10.324 1.00 96.44 72 HIS A O 1
ATOM 589 N N . SER A 1 73 ? -6.429 -13.519 -8.538 1.00 96.12 73 SER A N 1
ATOM 590 C CA . SER A 1 73 ? -5.545 -14.689 -8.668 1.00 96.12 73 SER A CA 1
ATOM 591 C C . SER A 1 73 ? -6.254 -16.023 -8.402 1.00 96.12 73 SER A C 1
ATOM 593 O O . SER A 1 73 ? -5.988 -17.011 -9.083 1.00 96.12 73 SER A O 1
ATOM 595 N N . GLU A 1 74 ? -7.186 -16.064 -7.447 1.00 96.00 74 GLU A N 1
ATOM 596 C CA . GLU A 1 74 ? -7.941 -17.275 -7.096 1.00 96.00 74 GLU A CA 1
ATOM 597 C C . GLU A 1 74 ? -8.917 -17.697 -8.199 1.00 96.00 74 GLU A C 1
ATOM 599 O O . GLU A 1 74 ? -9.206 -18.882 -8.346 1.00 96.00 74 GLU A O 1
ATOM 604 N N . HIS A 1 75 ? -9.355 -16.750 -9.032 1.00 96.00 75 HIS A N 1
ATOM 605 C CA . HIS A 1 75 ? -10.190 -17.018 -10.205 1.00 96.00 75 HIS A CA 1
ATOM 606 C C . HIS A 1 75 ? -9.371 -17.369 -11.463 1.00 96.00 75 HIS A C 1
ATOM 608 O O . HIS A 1 75 ? -9.898 -17.355 -12.574 1.00 96.00 75 HIS A O 1
ATOM 614 N N . GLY A 1 76 ? -8.088 -17.710 -11.301 1.00 93.62 76 GLY A N 1
ATOM 615 C CA . GLY A 1 76 ? -7.238 -18.251 -12.364 1.00 93.62 76 GLY A CA 1
ATOM 616 C C . GLY A 1 76 ? -6.583 -17.207 -13.268 1.00 93.62 76 GLY A C 1
ATOM 617 O O . GLY A 1 76 ? -5.961 -17.578 -14.263 1.00 93.62 76 GLY A O 1
ATOM 618 N N . ALA A 1 77 ? -6.694 -15.918 -12.944 1.00 94.94 77 ALA A N 1
ATOM 619 C CA . ALA A 1 77 ? -6.061 -14.867 -13.725 1.00 94.94 77 ALA A CA 1
ATOM 620 C C . ALA A 1 77 ? -4.600 -14.630 -13.303 1.00 94.94 77 ALA A C 1
ATOM 622 O O . ALA A 1 77 ? -4.235 -14.730 -12.129 1.00 94.94 77 ALA A O 1
ATOM 623 N N . SER A 1 78 ? -3.750 -14.278 -14.270 1.00 95.69 78 SER A N 1
ATOM 624 C CA . SER A 1 78 ? -2.354 -13.907 -14.022 1.00 95.69 78 SER A CA 1
ATOM 625 C C . SER A 1 78 ? -2.283 -12.536 -13.345 1.00 95.69 78 SER A C 1
ATOM 627 O O . SER A 1 78 ? -2.440 -11.500 -13.989 1.00 95.69 78 SER A O 1
ATOM 629 N N . THR A 1 79 ? -2.056 -12.528 -12.033 1.00 97.31 79 THR A N 1
ATOM 630 C CA . THR A 1 79 ? -1.957 -11.304 -11.227 1.00 97.31 79 THR A CA 1
ATOM 631 C C . THR A 1 79 ? -0.497 -10.946 -10.969 1.00 97.31 79 THR A C 1
ATOM 633 O O . THR A 1 79 ? 0.299 -11.808 -10.608 1.00 97.31 79 THR A O 1
ATOM 636 N N . TYR A 1 80 ? -0.151 -9.663 -11.074 1.00 97.62 80 TYR A N 1
ATOM 637 C CA . TYR A 1 80 ? 1.168 -9.134 -10.722 1.00 97.62 80 TYR A CA 1
ATOM 638 C C . TYR A 1 80 ? 1.001 -7.996 -9.719 1.00 97.62 80 TYR A C 1
ATOM 640 O O . TYR A 1 80 ? 0.252 -7.053 -9.961 1.00 97.62 80 TYR A O 1
ATOM 648 N N . TYR A 1 81 ? 1.686 -8.093 -8.582 1.00 97.62 81 TYR A N 1
ATOM 649 C CA . TYR A 1 81 ? 1.601 -7.110 -7.500 1.00 97.62 81 TYR A CA 1
ATOM 650 C C . TYR A 1 81 ? 2.940 -6.385 -7.357 1.00 97.62 81 TYR A C 1
ATOM 652 O O . TYR A 1 81 ? 3.983 -7.046 -7.361 1.00 97.62 81 TYR A O 1
ATOM 660 N N . TYR A 1 82 ? 2.931 -5.058 -7.187 1.00 97.31 82 TYR A N 1
ATOM 661 C CA . TYR A 1 82 ? 4.124 -4.301 -6.796 1.00 97.31 82 TYR A CA 1
ATOM 662 C C . TYR A 1 82 ? 3.932 -3.484 -5.521 1.00 97.31 82 TYR A C 1
ATOM 664 O O . TYR A 1 82 ? 2.829 -3.082 -5.167 1.00 97.31 82 TYR A O 1
ATOM 672 N N . MET A 1 83 ? 5.051 -3.205 -4.862 1.00 96.25 83 MET A N 1
ATOM 673 C CA . MET A 1 83 ? 5.177 -2.181 -3.832 1.00 96.25 83 MET A CA 1
ATOM 674 C C . MET A 1 83 ? 6.174 -1.143 -4.335 1.00 96.25 83 MET A C 1
ATOM 676 O O . MET A 1 83 ? 7.264 -1.514 -4.756 1.00 96.25 83 MET A O 1
ATOM 680 N N . PHE A 1 84 ? 5.822 0.137 -4.312 1.00 96.25 84 PHE A N 1
ATOM 681 C CA . PHE A 1 84 ? 6.764 1.213 -4.614 1.00 96.25 84 PHE A CA 1
ATOM 682 C C . PHE A 1 84 ? 7.368 1.718 -3.302 1.00 96.25 84 PHE A C 1
ATOM 684 O O . PHE A 1 84 ? 6.633 2.148 -2.414 1.00 96.25 84 PHE A O 1
ATOM 691 N N . SER A 1 85 ? 8.693 1.619 -3.155 1.00 94.12 85 SER A N 1
ATOM 692 C CA . SER A 1 85 ? 9.387 1.929 -1.894 1.00 94.12 85 SER A CA 1
ATOM 693 C C . SER A 1 85 ? 10.467 3.003 -2.011 1.00 94.12 85 SER A C 1
ATOM 695 O O . SER A 1 85 ? 11.211 3.212 -1.054 1.00 94.12 85 SER A O 1
ATOM 697 N N . HIS A 1 86 ? 10.550 3.696 -3.149 1.00 94.81 86 HIS A N 1
ATOM 698 C CA . HIS A 1 86 ? 11.521 4.768 -3.358 1.00 94.81 86 HIS A CA 1
ATOM 699 C C . HIS A 1 86 ? 10.910 6.137 -3.085 1.00 94.81 86 HIS A C 1
ATOM 701 O O . HIS A 1 86 ? 9.852 6.473 -3.616 1.00 94.81 86 HIS A O 1
ATOM 707 N N . ARG A 1 87 ? 11.605 6.953 -2.293 1.00 93.44 87 ARG A N 1
ATOM 708 C CA . ARG A 1 87 ? 11.251 8.362 -2.131 1.00 93.44 87 ARG A CA 1
ATOM 709 C C . ARG A 1 87 ? 11.918 9.177 -3.231 1.00 93.44 87 ARG A C 1
ATOM 711 O O . ARG A 1 87 ? 13.139 9.301 -3.257 1.00 93.44 87 ARG A O 1
ATOM 718 N N . ASP A 1 88 ? 11.087 9.766 -4.073 1.00 90.38 88 ASP A N 1
ATOM 719 C CA . ASP A 1 88 ? 11.474 10.654 -5.162 1.00 90.38 88 ASP A CA 1
ATOM 720 C C . ASP A 1 88 ? 12.327 11.847 -4.668 1.00 90.38 88 ASP A C 1
ATOM 722 O O . ASP A 1 88 ? 11.954 12.555 -3.727 1.00 90.38 88 ASP A O 1
ATOM 726 N N . SER A 1 89 ? 13.478 12.080 -5.306 1.00 92.81 89 SER A N 1
ATOM 727 C CA . SER A 1 89 ? 14.369 13.215 -5.035 1.00 92.81 89 SER A CA 1
ATOM 728 C C . SER A 1 89 ? 13.749 14.579 -5.355 1.00 92.81 89 SER A C 1
ATOM 730 O O . SER A 1 89 ? 14.174 15.586 -4.788 1.00 92.81 89 SER A O 1
ATOM 732 N N . GLN A 1 90 ? 12.753 14.620 -6.240 1.00 92.38 90 GLN A N 1
ATOM 733 C CA . GLN A 1 90 ? 11.977 15.806 -6.602 1.00 92.38 90 GLN A CA 1
ATOM 734 C C . GLN A 1 90 ? 10.705 15.961 -5.755 1.00 92.38 90 GLN A C 1
ATOM 736 O O . GLN A 1 90 ? 9.955 16.922 -5.938 1.00 92.38 90 GLN A O 1
ATOM 741 N N . GLN A 1 91 ? 10.450 15.061 -4.797 1.00 91.88 91 GLN A N 1
ATOM 742 C CA . GLN A 1 91 ? 9.312 15.189 -3.893 1.00 91.88 91 GLN A CA 1
ATOM 743 C C . GLN A 1 91 ? 9.451 16.434 -3.006 1.00 91.88 91 GLN A C 1
ATOM 745 O O . GLN A 1 91 ? 10.268 16.486 -2.087 1.00 91.88 91 GLN A O 1
ATOM 750 N N . THR A 1 92 ? 8.586 17.421 -3.245 1.00 90.81 92 THR A N 1
ATOM 751 C CA . THR A 1 92 ? 8.565 18.708 -2.529 1.00 90.81 92 THR A CA 1
ATOM 752 C C . THR A 1 92 ? 7.900 18.639 -1.155 1.00 90.81 92 THR A C 1
ATOM 754 O O . THR A 1 92 ? 8.090 19.535 -0.331 1.00 90.81 92 THR A O 1
ATOM 757 N N . TRP A 1 93 ? 7.133 17.581 -0.874 1.00 90.69 93 TRP A N 1
ATOM 758 C CA . TRP A 1 93 ? 6.504 17.405 0.432 1.00 90.69 93 TRP A CA 1
ATOM 759 C C . TRP A 1 93 ? 7.546 17.156 1.527 1.00 90.69 93 TRP A C 1
ATOM 761 O O . TRP A 1 93 ? 8.442 16.336 1.330 1.00 90.69 93 TRP A O 1
ATOM 771 N N . PRO A 1 94 ? 7.407 17.777 2.709 1.00 88.81 94 PRO A N 1
ATOM 772 C CA . PRO A 1 94 ? 8.235 17.504 3.877 1.00 88.81 94 PRO A CA 1
ATOM 773 C C . PRO A 1 94 ? 8.496 16.016 4.163 1.00 88.81 94 PRO A C 1
ATOM 775 O O . PRO A 1 94 ? 7.603 15.179 4.041 1.00 88.81 94 PRO A O 1
ATOM 778 N N . ALA A 1 95 ? 9.707 15.696 4.628 1.00 85.25 95 ALA A N 1
ATOM 779 C CA . ALA A 1 95 ? 10.128 14.324 4.936 1.00 85.25 95 ALA A CA 1
ATOM 780 C C . ALA A 1 95 ? 9.280 13.633 6.024 1.00 85.25 95 ALA A C 1
ATOM 782 O O . ALA A 1 95 ? 9.228 12.409 6.076 1.00 85.25 95 ALA A O 1
ATOM 783 N N . TRP A 1 96 ? 8.605 14.405 6.883 1.00 80.31 96 TRP A N 1
ATOM 784 C CA . TRP A 1 96 ? 7.765 13.867 7.956 1.00 80.31 96 TRP A CA 1
ATOM 785 C C . TRP A 1 96 ? 6.439 13.275 7.462 1.00 80.31 96 TRP A C 1
ATOM 787 O O . TRP A 1 96 ? 5.845 12.486 8.188 1.00 80.31 96 TRP A O 1
ATOM 797 N N . MET A 1 97 ? 5.976 13.609 6.249 1.00 79.88 97 MET A N 1
ATOM 798 C CA . MET A 1 97 ? 4.730 13.079 5.659 1.00 79.88 97 MET A CA 1
ATOM 799 C C . MET A 1 97 ? 4.839 11.608 5.223 1.00 79.88 97 MET A C 1
ATOM 801 O O . MET A 1 97 ? 4.086 11.139 4.381 1.00 79.88 97 MET A O 1
ATOM 805 N N . GLY A 1 98 ? 5.786 10.874 5.797 1.00 68.50 98 GLY A N 1
ATOM 806 C CA . GLY A 1 98 ? 6.164 9.542 5.368 1.00 68.50 98 GLY A CA 1
ATOM 807 C C . GLY A 1 98 ? 7.244 9.567 4.290 1.00 68.50 98 GLY A C 1
ATOM 808 O O . GLY A 1 98 ? 7.595 10.605 3.721 1.00 68.50 98 GLY A O 1
ATOM 809 N N . GLY A 1 99 ? 7.795 8.382 4.030 1.00 81.44 99 GLY A N 1
ATOM 810 C CA . GLY A 1 99 ? 8.814 8.185 3.006 1.00 81.44 99 GLY A CA 1
ATOM 811 C C . GLY A 1 99 ? 8.235 8.386 1.610 1.00 81.44 99 GLY A C 1
ATOM 812 O O . GLY A 1 99 ? 8.582 9.355 0.938 1.00 81.44 99 GLY A O 1
ATOM 813 N N . VAL A 1 100 ? 7.334 7.491 1.208 1.00 91.94 100 VAL A N 1
ATOM 814 C CA . VAL A 1 100 ? 6.792 7.391 -0.152 1.00 91.94 100 VAL A CA 1
ATOM 815 C C . VAL A 1 100 ? 5.311 7.739 -0.133 1.00 91.94 100 VAL A C 1
ATOM 817 O O . VAL A 1 100 ? 4.531 7.073 0.544 1.00 91.94 100 VAL A O 1
ATOM 820 N N . LEU A 1 101 ? 4.936 8.797 -0.850 1.00 92.94 101 LEU A N 1
ATOM 821 C CA . LEU A 1 101 ? 3.566 9.300 -0.872 1.00 92.94 101 LEU A CA 1
ATOM 822 C C . LEU A 1 101 ? 2.731 8.673 -1.989 1.00 92.94 101 LEU A C 1
ATOM 824 O O . LEU A 1 101 ? 3.248 8.240 -3.017 1.00 92.94 101 LEU A O 1
ATOM 828 N N . HIS A 1 102 ? 1.415 8.679 -1.788 1.00 94.69 102 HIS A N 1
ATOM 829 C CA . HIS A 1 102 ? 0.452 8.215 -2.780 1.00 94.69 102 HIS A CA 1
ATOM 830 C C . HIS A 1 102 ? 0.567 9.002 -4.096 1.00 94.69 102 HIS A C 1
ATOM 832 O O . HIS A 1 102 ? 0.565 10.235 -4.082 1.00 94.69 102 HIS A O 1
ATOM 838 N N . GLY A 1 103 ? 0.646 8.287 -5.221 1.00 94.19 103 GLY A N 1
ATOM 839 C CA . GLY A 1 103 ? 0.678 8.853 -6.570 1.00 94.19 103 GLY A CA 1
ATOM 840 C C . GLY A 1 103 ? 2.065 9.282 -7.053 1.00 94.19 103 GLY A C 1
ATOM 841 O O . GLY A 1 103 ? 2.205 9.659 -8.213 1.00 94.19 103 GLY A O 1
ATOM 842 N N . TYR A 1 104 ? 3.106 9.212 -6.219 1.00 95.00 104 TYR A N 1
ATOM 843 C CA . TYR A 1 104 ? 4.462 9.596 -6.631 1.00 95.00 104 TYR A CA 1
ATOM 844 C C . TYR A 1 104 ? 5.110 8.603 -7.603 1.00 95.00 104 TYR A C 1
ATOM 846 O O . TYR A 1 104 ? 6.030 8.960 -8.336 1.00 95.00 104 TYR A O 1
ATOM 854 N N . GLU A 1 105 ? 4.606 7.372 -7.683 1.00 96.31 105 GLU A N 1
ATOM 855 C CA . GLU A 1 105 ? 5.030 6.405 -8.693 1.00 96.31 105 GLU A CA 1
ATOM 856 C C . GLU A 1 105 ? 4.624 6.822 -10.117 1.00 96.31 105 GLU A C 1
ATOM 858 O O . GLU A 1 105 ? 5.270 6.412 -11.083 1.00 96.31 105 GLU A O 1
ATOM 863 N N . ILE A 1 106 ? 3.593 7.668 -10.260 1.00 97.38 106 ILE A N 1
ATOM 864 C CA . ILE A 1 106 ? 3.076 8.137 -11.555 1.00 97.38 106 ILE A CA 1
ATOM 865 C C . ILE A 1 106 ? 4.186 8.836 -12.350 1.00 97.38 106 ILE A C 1
ATOM 867 O O . ILE A 1 106 ? 4.362 8.551 -13.535 1.00 97.38 106 ILE A O 1
ATOM 871 N N . ASN A 1 107 ? 5.004 9.662 -11.692 1.00 96.31 107 ASN A N 1
ATOM 872 C CA . ASN A 1 107 ? 6.133 10.363 -12.316 1.00 96.31 107 ASN A CA 1
ATOM 873 C C . ASN A 1 107 ? 7.091 9.380 -13.012 1.00 96.31 107 ASN A C 1
ATOM 875 O O . ASN A 1 107 ? 7.543 9.607 -14.138 1.00 96.31 107 ASN A O 1
ATOM 879 N N . PHE A 1 108 ? 7.360 8.240 -12.369 1.00 97.88 108 PHE A N 1
ATOM 880 C CA . PHE A 1 108 ? 8.248 7.204 -12.891 1.00 97.88 108 PHE A CA 1
ATOM 881 C C . PHE A 1 108 ? 7.605 6.405 -14.025 1.00 97.88 108 PHE A C 1
ATOM 883 O O . PHE A 1 108 ? 8.304 6.071 -14.985 1.00 97.88 108 PHE A O 1
ATOM 890 N N . ILE A 1 109 ? 6.300 6.131 -13.939 1.00 97.44 109 ILE A N 1
ATOM 891 C CA . ILE A 1 109 ? 5.535 5.427 -14.980 1.00 97.44 109 ILE A CA 1
ATOM 892 C C . ILE A 1 109 ? 5.490 6.248 -16.275 1.00 97.44 109 ILE A C 1
ATOM 894 O O . ILE A 1 109 ? 5.642 5.682 -17.354 1.00 97.44 109 ILE A O 1
ATOM 898 N N . PHE A 1 110 ? 5.334 7.571 -16.182 1.00 97.44 110 PHE A N 1
ATOM 899 C CA . PHE A 1 110 ? 5.236 8.460 -17.348 1.00 97.44 110 PHE A CA 1
ATOM 900 C C . PHE A 1 110 ? 6.577 9.026 -17.835 1.00 97.44 110 PHE A C 1
ATOM 902 O O . PHE A 1 110 ? 6.609 9.807 -18.786 1.00 97.44 110 PHE A O 1
ATOM 909 N N . GLY A 1 111 ? 7.696 8.623 -17.229 1.00 97.06 111 GLY A N 1
ATOM 910 C CA . GLY A 1 111 ? 9.021 9.003 -17.717 1.00 97.06 111 GLY A CA 1
ATOM 911 C C . GLY A 1 111 ? 9.459 10.421 -17.349 1.00 97.06 111 GLY A C 1
ATOM 912 O O . GLY A 1 111 ? 10.384 10.940 -17.974 1.00 97.06 111 GLY A O 1
ATOM 913 N N . GLU A 1 112 ? 8.862 11.053 -16.333 1.00 97.31 112 GLU A N 1
ATOM 914 C CA . GLU A 1 112 ? 9.284 12.381 -15.863 1.00 97.31 112 GLU A CA 1
ATOM 915 C C . GLU A 1 112 ? 10.793 12.462 -15.544 1.00 97.31 112 GLU A C 1
ATOM 917 O O . GLU A 1 112 ? 11.416 13.457 -15.933 1.00 97.31 112 GLU A O 1
ATOM 922 N N . PRO A 1 113 ? 11.449 11.415 -14.989 1.00 97.56 113 PRO A N 1
ATOM 923 C CA . PRO A 1 113 ? 12.900 11.415 -14.778 1.00 97.56 113 PRO A CA 1
ATOM 924 C C . PRO A 1 113 ? 13.768 11.662 -16.021 1.00 97.56 113 PRO A C 1
ATOM 926 O O . PRO A 1 113 ? 14.948 12.014 -15.897 1.00 97.56 113 PRO A O 1
ATOM 929 N N . TYR A 1 114 ? 13.211 11.514 -17.226 1.00 96.75 114 TYR A N 1
ATOM 930 C CA . TYR A 1 114 ? 13.884 11.830 -18.486 1.00 96.75 114 TYR A CA 1
ATOM 931 C C . TYR A 1 114 ? 13.790 13.306 -18.897 1.00 96.75 114 TYR A C 1
ATOM 933 O O . TYR A 1 114 ? 14.569 13.758 -19.742 1.00 96.75 114 TYR A O 1
ATOM 941 N N . ASN A 1 115 ? 12.907 14.092 -18.280 1.00 95.88 115 ASN A N 1
ATOM 942 C CA . ASN A 1 115 ? 12.764 15.521 -18.536 1.00 95.88 115 ASN A CA 1
ATOM 943 C C . ASN A 1 115 ? 13.826 16.340 -17.779 1.00 95.88 115 ASN A C 1
ATOM 945 O O . ASN A 1 115 ? 13.559 17.054 -16.813 1.00 95.88 115 ASN A O 1
ATOM 949 N N . ARG A 1 116 ? 15.061 16.277 -18.286 1.00 93.56 116 ARG A N 1
ATOM 950 C CA . ARG A 1 116 ? 16.236 16.962 -17.711 1.00 93.56 116 ARG A CA 1
ATOM 951 C C . ARG A 1 116 ? 16.194 18.490 -17.811 1.00 93.56 116 ARG A C 1
ATOM 953 O O . ARG A 1 116 ? 17.088 19.149 -17.293 1.00 93.56 116 ARG A O 1
ATOM 960 N N . LYS A 1 117 ? 15.218 19.051 -18.533 1.00 94.69 117 LYS A N 1
ATOM 961 C CA . LYS A 1 117 ? 15.044 20.505 -18.658 1.00 94.69 117 LYS A CA 1
ATOM 962 C C . LYS A 1 117 ? 14.313 21.092 -17.455 1.00 94.69 117 LYS A C 1
ATOM 964 O O . LYS A 1 117 ? 14.580 22.233 -17.104 1.00 94.69 117 LYS A O 1
ATOM 969 N N . GLN A 1 118 ? 13.385 20.335 -16.872 1.00 94.25 118 GLN A N 1
ATOM 970 C CA . GLN A 1 118 ? 12.533 20.798 -15.775 1.00 94.25 118 GLN A CA 1
ATOM 971 C C . GLN A 1 118 ? 12.919 20.182 -14.429 1.00 94.25 118 GLN A C 1
ATOM 973 O O . GLN A 1 118 ? 12.769 20.844 -13.408 1.00 94.25 118 GLN A O 1
ATOM 978 N N . PHE A 1 119 ? 13.452 18.956 -14.425 1.00 95.31 119 PHE A N 1
ATOM 979 C CA . PHE A 1 119 ? 13.683 18.196 -13.198 1.00 95.31 119 PHE A CA 1
ATOM 980 C C . PHE A 1 119 ? 15.109 17.660 -13.101 1.00 95.31 119 PHE A C 1
ATOM 982 O O . PHE A 1 119 ? 15.759 17.370 -14.112 1.00 95.31 119 PHE A O 1
ATOM 989 N N . ASN A 1 120 ? 15.584 17.480 -11.867 1.00 95.19 120 ASN A N 1
ATOM 990 C CA . ASN A 1 120 ? 16.936 17.006 -11.582 1.00 95.19 120 ASN A CA 1
ATOM 991 C C . ASN A 1 120 ? 16.948 15.628 -10.904 1.00 95.19 120 ASN A C 1
ATOM 993 O O . ASN A 1 120 ? 17.486 15.456 -9.812 1.00 95.19 120 ASN A O 1
ATOM 997 N N . TYR A 1 121 ? 16.370 14.637 -11.577 1.00 96.62 121 TYR A N 1
ATOM 998 C CA . TYR A 1 121 ? 16.396 13.251 -11.121 1.00 96.62 121 TYR A CA 1
ATOM 999 C C . TYR A 1 121 ? 17.791 12.619 -11.219 1.00 96.62 121 TYR A C 1
ATOM 1001 O O . TYR A 1 121 ? 18.561 12.845 -12.171 1.00 96.62 121 TYR A O 1
ATOM 1009 N N . SER A 1 122 ? 18.091 11.751 -10.256 1.00 96.56 122 SER A N 1
ATOM 1010 C CA . SER A 1 122 ? 19.319 10.960 -10.221 1.00 96.56 122 SER A CA 1
ATOM 1011 C C . SER A 1 122 ? 19.386 9.939 -11.365 1.00 96.56 122 SER A C 1
ATOM 1013 O O . SER A 1 122 ? 18.414 9.655 -12.072 1.00 96.56 122 SER A O 1
ATOM 1015 N N . ARG A 1 123 ? 20.574 9.359 -11.581 1.00 96.50 123 ARG A N 1
ATOM 1016 C CA . ARG A 1 123 ? 20.742 8.287 -12.575 1.00 96.50 123 ARG A CA 1
ATOM 1017 C C . ARG A 1 123 ? 19.949 7.034 -12.193 1.00 96.50 123 ARG A C 1
ATOM 1019 O O . ARG A 1 123 ? 19.366 6.420 -13.080 1.00 96.50 123 ARG A O 1
ATOM 1026 N N . GLU A 1 124 ? 19.921 6.677 -10.912 1.00 97.00 124 GLU A N 1
ATOM 1027 C CA . GLU A 1 124 ? 19.186 5.500 -10.436 1.00 97.00 124 GLU A CA 1
ATOM 1028 C C . GLU A 1 124 ? 17.672 5.674 -10.598 1.00 97.00 124 GLU A C 1
ATOM 1030 O O . GLU A 1 124 ? 16.982 4.731 -10.972 1.00 97.00 124 GLU A O 1
ATOM 1035 N N . GLU A 1 125 ? 17.154 6.890 -10.413 1.00 97.81 125 GLU A N 1
ATOM 1036 C CA . GLU A 1 125 ? 15.738 7.204 -10.638 1.00 97.81 125 GLU A CA 1
ATOM 1037 C C . GLU A 1 125 ? 15.335 7.103 -12.110 1.00 97.81 125 GLU A C 1
ATOM 1039 O O . GLU A 1 125 ? 14.255 6.602 -12.424 1.00 97.81 125 GLU A O 1
ATOM 1044 N N . ARG A 1 126 ? 16.219 7.499 -13.034 1.00 97.62 126 ARG A N 1
ATOM 1045 C CA . ARG A 1 126 ? 16.005 7.257 -14.470 1.00 97.62 126 ARG A CA 1
ATOM 1046 C C . ARG A 1 126 ? 15.963 5.768 -14.798 1.00 97.62 126 ARG A C 1
ATOM 1048 O O . ARG A 1 126 ? 15.127 5.339 -15.594 1.00 97.62 126 ARG A O 1
ATOM 1055 N N . GLU A 1 127 ? 16.820 4.966 -14.174 1.00 96.94 127 GLU A N 1
ATOM 1056 C CA . GLU A 1 127 ? 16.781 3.511 -14.349 1.00 96.94 127 GLU A CA 1
ATOM 1057 C C . GLU A 1 127 ? 15.505 2.905 -13.746 1.00 96.94 127 GLU A C 1
ATOM 1059 O O . GLU A 1 127 ? 14.857 2.063 -14.363 1.00 96.94 127 GLU A O 1
ATOM 1064 N N . LEU A 1 128 ? 15.075 3.373 -12.571 1.00 97.25 128 LEU A N 1
ATOM 1065 C CA . LEU A 1 128 ? 13.801 2.977 -11.970 1.00 97.25 128 LEU A CA 1
ATOM 1066 C C . LEU A 1 128 ? 12.612 3.310 -12.884 1.00 97.25 128 LEU A C 1
ATOM 1068 O O . LEU A 1 128 ? 11.779 2.441 -13.130 1.00 97.25 128 LEU A O 1
ATOM 1072 N N . SER A 1 129 ? 12.571 4.514 -13.458 1.00 98.00 129 SER A N 1
ATOM 1073 C CA . SER A 1 129 ? 11.543 4.899 -14.435 1.00 98.00 129 SER A CA 1
ATOM 1074 C C . SER A 1 129 ? 11.582 4.025 -15.690 1.00 98.00 129 SER A C 1
ATOM 1076 O O . SER A 1 129 ? 10.541 3.593 -16.180 1.00 98.00 129 SER A O 1
ATOM 1078 N N . SER A 1 130 ? 12.775 3.664 -16.165 1.00 97.38 130 SER A N 1
ATOM 1079 C CA . SER A 1 130 ? 12.936 2.733 -17.291 1.00 97.38 130 SER A CA 1
ATOM 1080 C C . SER A 1 130 ? 12.360 1.357 -16.989 1.00 97.38 130 SER A C 1
ATOM 1082 O O . SER A 1 130 ? 11.697 0.768 -17.842 1.00 97.38 130 SER A O 1
ATOM 1084 N N . ARG A 1 131 ? 12.585 0.848 -15.771 1.00 96.06 131 ARG A N 1
ATOM 1085 C CA . ARG A 1 131 ? 12.005 -0.418 -15.309 1.00 96.06 131 ARG A CA 1
ATOM 1086 C C . ARG A 1 131 ? 10.483 -0.336 -15.228 1.00 96.06 131 ARG A C 1
ATOM 1088 O O . ARG A 1 131 ? 9.827 -1.223 -15.763 1.00 96.06 131 ARG A O 1
ATOM 1095 N N . PHE A 1 132 ? 9.924 0.735 -14.659 1.00 97.50 132 PHE A N 1
ATOM 1096 C CA . PHE A 1 132 ? 8.474 0.961 -14.647 1.00 97.50 132 PHE A CA 1
ATOM 1097 C C . PHE A 1 132 ? 7.886 0.958 -16.059 1.00 97.50 132 PHE A C 1
ATOM 1099 O O . PHE A 1 132 ? 7.011 0.145 -16.350 1.00 97.50 132 PHE A O 1
ATOM 1106 N N . MET A 1 133 ? 8.397 1.814 -16.948 1.00 97.56 133 MET A N 1
ATOM 1107 C CA . MET A 1 133 ? 7.913 1.909 -18.326 1.00 97.56 133 MET A CA 1
ATOM 1108 C C . MET A 1 133 ? 8.024 0.572 -19.065 1.00 97.56 133 MET A C 1
ATOM 1110 O O . MET A 1 133 ? 7.102 0.197 -19.785 1.00 97.56 133 MET A O 1
ATOM 1114 N N . ARG A 1 134 ? 9.119 -0.176 -18.864 1.00 97.06 134 ARG A N 1
ATOM 1115 C CA . ARG A 1 134 ? 9.302 -1.503 -19.465 1.00 97.06 134 ARG A CA 1
ATOM 1116 C C . ARG A 1 134 ? 8.250 -2.491 -18.970 1.00 97.06 134 ARG A C 1
ATOM 1118 O O . ARG A 1 134 ? 7.562 -3.071 -19.801 1.00 97.06 134 ARG A O 1
ATOM 1125 N N . TYR A 1 135 ? 8.082 -2.645 -17.656 1.00 97.94 135 TYR A N 1
ATOM 1126 C CA . TYR A 1 135 ? 7.098 -3.576 -17.097 1.00 97.94 135 TYR A CA 1
ATOM 1127 C C . TYR A 1 135 ? 5.669 -3.240 -17.529 1.00 97.94 135 TYR A C 1
ATOM 1129 O O . TYR A 1 135 ? 4.948 -4.120 -17.997 1.00 97.94 135 TYR A O 1
ATOM 1137 N N . TRP A 1 136 ? 5.274 -1.967 -17.442 1.00 97.75 136 TRP A N 1
ATOM 1138 C CA . TRP A 1 136 ? 3.939 -1.521 -17.845 1.00 97.75 136 TRP A CA 1
ATOM 1139 C C . TRP A 1 136 ? 3.683 -1.736 -19.338 1.00 97.75 136 TRP A C 1
ATOM 1141 O O . TRP A 1 136 ? 2.629 -2.245 -19.723 1.00 97.75 136 TRP A O 1
ATOM 1151 N N . ALA A 1 137 ? 4.652 -1.401 -20.191 1.00 97.69 137 ALA A N 1
ATOM 1152 C CA . ALA A 1 137 ? 4.504 -1.570 -21.630 1.00 97.69 137 ALA A CA 1
ATOM 1153 C C . ALA A 1 137 ? 4.557 -3.051 -22.056 1.00 97.69 137 ALA A C 1
ATOM 1155 O O . ALA A 1 137 ? 3.900 -3.430 -23.026 1.00 97.69 137 ALA A O 1
ATOM 1156 N N . ASN A 1 138 ? 5.313 -3.898 -21.355 1.00 98.06 138 ASN A N 1
ATOM 1157 C CA . ASN A 1 138 ? 5.333 -5.346 -21.578 1.00 98.06 138 ASN A CA 1
ATOM 1158 C C . ASN A 1 138 ? 3.999 -5.987 -21.185 1.00 98.06 138 ASN A C 1
ATOM 1160 O O . ASN A 1 138 ? 3.414 -6.721 -21.986 1.00 98.06 138 ASN A O 1
ATOM 1164 N N . PHE A 1 139 ? 3.474 -5.636 -20.007 1.00 97.88 139 PHE A N 1
ATOM 1165 C CA . PHE A 1 139 ? 2.181 -6.120 -19.532 1.00 97.88 139 PHE A CA 1
ATOM 1166 C C . PHE A 1 139 ? 1.051 -5.723 -20.487 1.00 97.88 139 PHE A C 1
ATOM 1168 O O . PHE A 1 139 ? 0.278 -6.577 -20.907 1.00 97.88 139 PHE A O 1
ATOM 1175 N N . ALA A 1 140 ? 1.013 -4.461 -20.928 1.00 97.56 140 ALA A N 1
ATOM 1176 C CA . ALA A 1 140 ? 0.003 -3.987 -21.875 1.00 97.56 140 ALA A CA 1
ATOM 1177 C C . ALA A 1 140 ? 0.036 -4.722 -23.230 1.00 97.56 140 ALA A C 1
ATOM 1179 O O . ALA A 1 140 ? -1.001 -4.878 -23.870 1.00 97.56 140 ALA A O 1
ATOM 1180 N N . ARG A 1 141 ? 1.215 -5.170 -23.686 1.00 96.06 141 ARG A N 1
ATOM 1181 C CA . ARG A 1 141 ? 1.367 -5.878 -24.969 1.00 96.06 141 ARG A CA 1
ATOM 1182 C C . ARG A 1 141 ? 1.127 -7.379 -24.875 1.00 96.06 141 ARG A C 1
ATOM 1184 O O . ARG A 1 141 ? 0.674 -7.969 -25.850 1.00 96.06 141 ARG A O 1
ATOM 1191 N N . THR A 1 142 ? 1.513 -8.004 -23.765 1.00 96.00 142 THR A N 1
ATOM 1192 C CA . THR A 1 142 ? 1.647 -9.469 -23.689 1.00 96.00 142 THR A CA 1
ATOM 1193 C C . THR A 1 142 ? 0.873 -10.118 -22.547 1.00 96.00 142 THR A C 1
ATOM 1195 O O . THR A 1 142 ? 0.736 -11.337 -22.545 1.00 96.00 142 THR A O 1
ATOM 1198 N N . GLY A 1 143 ? 0.390 -9.337 -21.579 1.00 95.62 143 GLY A N 1
ATOM 1199 C CA . GLY A 1 143 ? -0.158 -9.843 -20.320 1.00 95.62 143 GLY A CA 1
ATOM 1200 C C . GLY A 1 143 ? 0.899 -10.265 -19.289 1.00 95.62 143 GLY A C 1
ATOM 1201 O O . GLY A 1 143 ? 0.529 -10.585 -18.165 1.00 95.62 143 GLY A O 1
ATOM 1202 N N . ASP A 1 144 ? 2.195 -10.228 -19.625 1.00 97.19 144 ASP A N 1
ATOM 1203 C CA . ASP A 1 144 ? 3.311 -10.552 -18.726 1.00 97.19 144 ASP A CA 1
ATOM 1204 C C . ASP A 1 144 ? 4.286 -9.357 -18.654 1.00 97.19 144 ASP A C 1
ATOM 1206 O O . ASP A 1 144 ? 4.867 -8.981 -19.677 1.00 97.19 144 ASP A O 1
ATOM 1210 N N . PRO A 1 145 ? 4.507 -8.732 -17.479 1.00 97.75 145 PRO A N 1
ATOM 1211 C CA . PRO A 1 145 ? 5.448 -7.620 -17.356 1.00 97.75 145 PRO A CA 1
ATOM 1212 C C . PRO A 1 145 ? 6.889 -8.037 -17.697 1.00 97.75 145 PRO A C 1
ATOM 1214 O O . PRO A 1 145 ? 7.696 -7.198 -18.103 1.00 97.75 145 PRO A O 1
ATOM 1217 N N . ASN A 1 146 ? 7.224 -9.323 -17.585 1.00 97.75 146 ASN A N 1
ATOM 1218 C CA . ASN A 1 146 ? 8.580 -9.816 -17.799 1.00 97.75 146 ASN A CA 1
ATOM 1219 C C . ASN A 1 146 ? 8.935 -10.002 -19.271 1.00 97.75 146 ASN A C 1
ATOM 1221 O O . ASN A 1 146 ? 10.117 -10.062 -19.603 1.00 97.75 146 ASN A O 1
ATOM 1225 N N . ARG A 1 147 ? 7.941 -10.122 -20.154 1.00 97.00 147 ARG A N 1
ATOM 1226 C CA . ARG A 1 147 ? 8.165 -10.500 -21.549 1.00 97.00 147 ARG A CA 1
ATOM 1227 C C . ARG A 1 147 ? 8.327 -9.270 -22.435 1.00 97.00 147 ARG A C 1
ATOM 1229 O O . ARG A 1 147 ? 7.373 -8.534 -22.686 1.00 97.00 147 ARG A O 1
ATOM 1236 N N . ASN A 1 148 ? 9.539 -9.071 -22.940 1.00 94.19 148 ASN A N 1
ATOM 1237 C CA . ASN A 1 148 ? 9.856 -8.003 -23.879 1.00 94.19 148 ASN A CA 1
ATOM 1238 C C . ASN A 1 148 ? 9.266 -8.289 -25.271 1.00 94.19 148 ASN A C 1
ATOM 1240 O O . ASN A 1 148 ? 8.915 -9.420 -25.617 1.00 94.19 148 ASN A O 1
ATOM 1244 N N . GLN A 1 149 ? 9.184 -7.244 -26.098 1.00 90.06 149 GLN A N 1
ATOM 1245 C CA . GLN A 1 149 ? 8.614 -7.319 -27.448 1.00 90.06 149 GLN A CA 1
ATOM 1246 C C . GLN A 1 149 ? 9.370 -8.280 -28.381 1.00 90.06 149 GLN A C 1
ATOM 1248 O O . GLN A 1 149 ? 8.757 -8.910 -29.238 1.00 90.06 149 GLN A O 1
ATOM 1253 N N . ASP A 1 150 ? 10.685 -8.401 -28.210 1.00 92.25 150 ASP A N 1
ATOM 1254 C CA . ASP A 1 150 ? 11.554 -9.308 -28.969 1.00 92.25 150 ASP A CA 1
ATOM 1255 C C . ASP A 1 150 ? 11.498 -10.766 -28.470 1.00 92.25 150 ASP A C 1
ATOM 1257 O O . ASP A 1 150 ? 12.184 -11.633 -29.006 1.00 92.25 150 ASP A O 1
ATOM 1261 N N . GLY A 1 151 ? 10.678 -11.048 -27.452 1.00 91.62 151 GLY A N 1
ATOM 1262 C CA . GLY A 1 151 ? 10.562 -12.360 -26.820 1.00 91.62 151 GLY A CA 1
ATOM 1263 C C . GLY A 1 151 ? 11.608 -12.637 -25.741 1.00 91.62 151 GLY A C 1
ATOM 1264 O O . GLY A 1 151 ? 11.537 -13.693 -25.112 1.00 91.62 151 GLY A O 1
ATOM 1265 N N . SER A 1 152 ? 12.543 -11.713 -25.491 1.00 95.12 152 SER A N 1
ATOM 1266 C CA . SER A 1 152 ? 13.457 -11.804 -24.350 1.00 95.12 152 SER A CA 1
ATOM 1267 C C . SER A 1 152 ? 12.737 -11.507 -23.029 1.00 95.12 152 SER A C 1
ATOM 1269 O O . SER A 1 152 ? 11.621 -10.983 -23.012 1.00 95.12 152 SER A O 1
ATOM 1271 N N . TYR A 1 153 ? 13.380 -11.831 -21.907 1.00 94.81 153 TYR A N 1
ATOM 1272 C CA . TYR A 1 153 ? 12.846 -11.575 -20.569 1.00 94.81 153 TYR A CA 1
ATOM 1273 C C . TYR A 1 153 ? 13.588 -10.431 -19.873 1.00 94.81 153 TYR A C 1
ATOM 1275 O O . TYR A 1 153 ? 14.754 -10.153 -20.162 1.00 94.81 153 TYR A O 1
ATOM 1283 N N . THR A 1 154 ? 12.910 -9.742 -18.956 1.00 94.69 154 THR A N 1
ATOM 1284 C CA . THR A 1 154 ? 13.531 -8.747 -18.075 1.00 94.69 154 THR A CA 1
ATOM 1285 C C . THR A 1 154 ? 14.580 -9.391 -17.170 1.00 94.69 154 THR A C 1
ATOM 1287 O O . THR A 1 154 ? 14.447 -10.543 -16.767 1.00 94.69 154 THR A O 1
ATOM 1290 N N . ALA A 1 155 ? 15.629 -8.633 -16.834 1.00 91.00 155 ALA A N 1
ATOM 1291 C CA . ALA A 1 155 ? 16.714 -9.124 -15.981 1.00 91.00 155 ALA A CA 1
ATOM 1292 C C . ALA A 1 155 ? 16.221 -9.527 -14.580 1.00 91.00 155 ALA A C 1
ATOM 1294 O O . ALA A 1 155 ? 16.593 -10.577 -14.065 1.00 91.00 155 ALA A O 1
ATOM 1295 N N . ASP A 1 156 ? 15.353 -8.704 -13.990 1.00 92.31 156 ASP A N 1
ATOM 1296 C CA . ASP A 1 156 ? 14.642 -9.031 -12.760 1.00 92.31 156 ASP A CA 1
ATOM 1297 C C . ASP A 1 156 ? 13.306 -9.694 -13.120 1.00 92.31 156 ASP A C 1
ATOM 1299 O O . ASP A 1 156 ? 12.533 -9.154 -13.917 1.00 92.31 156 ASP A O 1
ATOM 1303 N N . THR A 1 157 ? 13.024 -10.860 -12.537 1.00 94.25 157 THR A N 1
ATOM 1304 C CA . THR A 1 157 ? 11.748 -11.560 -12.737 1.00 94.25 157 THR A CA 1
ATOM 1305 C C . THR A 1 157 ? 10.713 -11.079 -11.727 1.00 94.25 157 THR A C 1
ATOM 1307 O O . THR A 1 157 ? 10.893 -11.227 -10.520 1.00 94.25 157 THR A O 1
ATOM 1310 N N . TRP A 1 158 ? 9.608 -10.535 -12.221 1.00 96.94 158 TRP A N 1
ATOM 1311 C CA . TRP A 1 158 ? 8.406 -10.206 -11.470 1.00 96.94 158 TRP A CA 1
ATOM 1312 C C . TRP A 1 158 ? 7.534 -11.455 -11.295 1.00 96.94 158 TRP A C 1
ATOM 1314 O O . TRP A 1 158 ? 6.957 -11.940 -12.273 1.00 96.94 158 TRP A O 1
ATOM 1324 N N . PRO A 1 159 ? 7.415 -11.985 -10.064 1.00 96.38 159 PRO A N 1
ATOM 1325 C CA . PRO A 1 159 ? 6.652 -13.194 -9.801 1.00 96.38 159 PRO A CA 1
ATOM 1326 C C . PRO A 1 159 ? 5.148 -12.956 -9.943 1.00 96.38 159 PRO A C 1
ATOM 1328 O O . PRO A 1 159 ? 4.630 -11.879 -9.639 1.00 96.38 159 PRO A O 1
ATOM 1331 N N . THR A 1 160 ? 4.436 -14.000 -10.353 1.00 96.00 160 THR A N 1
ATOM 1332 C CA . THR A 1 160 ? 2.973 -14.014 -10.346 1.00 96.00 160 THR A CA 1
ATOM 1333 C C . THR A 1 160 ? 2.453 -14.079 -8.913 1.00 96.00 160 THR A C 1
ATOM 1335 O O . THR A 1 160 ? 2.801 -14.985 -8.148 1.00 96.00 160 THR A O 1
ATOM 1338 N N . TYR A 1 161 ? 1.567 -13.156 -8.569 1.00 96.06 161 TYR A N 1
ATOM 1339 C CA . TYR A 1 161 ? 0.870 -13.128 -7.296 1.00 96.06 161 TYR A CA 1
ATOM 1340 C C . TYR A 1 161 ? -0.144 -14.274 -7.208 1.00 96.06 161 TYR A C 1
ATOM 1342 O O . TYR A 1 161 ? -0.916 -14.511 -8.136 1.00 96.06 161 TYR A O 1
ATOM 1350 N N . ASN A 1 162 ? -0.159 -14.972 -6.075 1.00 93.56 162 ASN A N 1
ATOM 1351 C CA . ASN A 1 162 ? -1.096 -16.057 -5.792 1.00 93.56 162 ASN A CA 1
ATOM 1352 C C . ASN A 1 162 ? -1.361 -16.168 -4.282 1.00 93.56 162 ASN A C 1
ATOM 1354 O O . ASN A 1 162 ? -0.584 -15.660 -3.472 1.00 93.56 162 ASN A O 1
ATOM 1358 N N . ALA A 1 163 ? -2.415 -16.892 -3.899 1.00 89.44 163 ALA A N 1
ATOM 1359 C CA . ALA A 1 163 ? -2.821 -17.067 -2.502 1.00 89.44 163 ALA A CA 1
ATOM 1360 C C . ALA A 1 163 ? -1.746 -17.700 -1.595 1.00 89.44 163 ALA A C 1
ATOM 1362 O O . ALA A 1 163 ? -1.719 -17.448 -0.391 1.00 89.44 163 ALA A O 1
ATOM 1363 N N . LYS A 1 164 ? -0.840 -18.514 -2.155 1.00 89.12 164 LYS A N 1
ATOM 1364 C CA . LYS A 1 164 ? 0.176 -19.246 -1.386 1.00 89.12 164 LYS A CA 1
ATOM 1365 C C . LYS A 1 164 ? 1.393 -18.376 -1.074 1.00 89.12 164 LYS A C 1
ATOM 1367 O O . LYS A 1 164 ? 1.776 -18.242 0.088 1.00 89.12 164 LYS A O 1
ATOM 1372 N N . SER A 1 165 ? 2.025 -17.811 -2.102 1.00 89.81 165 SER A N 1
ATOM 1373 C CA . SER A 1 165 ? 3.253 -17.025 -1.948 1.00 89.81 165 SER A CA 1
ATOM 1374 C C . SER A 1 165 ? 2.964 -15.549 -1.678 1.00 89.81 165 SER A C 1
ATOM 1376 O O . SER A 1 165 ? 3.695 -14.916 -0.914 1.00 89.81 165 SER A O 1
ATOM 1378 N N . MET A 1 166 ? 1.866 -15.017 -2.233 1.00 91.88 166 MET A N 1
ATOM 1379 C CA . MET A 1 166 ? 1.503 -13.593 -2.283 1.00 91.88 166 MET A CA 1
ATOM 1380 C C . MET A 1 166 ? 2.709 -12.707 -2.620 1.00 91.88 166 MET A C 1
ATOM 1382 O O . MET A 1 166 ? 2.901 -11.654 -2.012 1.00 91.88 166 MET A O 1
ATOM 1386 N N . GLU A 1 167 ? 3.593 -13.171 -3.497 1.00 96.12 167 GLU A N 1
ATOM 1387 C CA . GLU A 1 167 ? 4.823 -12.453 -3.811 1.00 96.12 167 GLU A CA 1
ATOM 1388 C C . GLU A 1 167 ? 4.536 -11.162 -4.568 1.00 96.12 167 GLU A C 1
ATOM 1390 O O . GLU A 1 167 ? 3.619 -11.085 -5.385 1.00 96.12 167 GLU A O 1
ATOM 1395 N N . TYR A 1 168 ? 5.340 -10.143 -4.289 1.00 96.56 168 TYR A N 1
ATOM 1396 C CA . TYR A 1 168 ? 5.285 -8.871 -4.988 1.00 96.56 168 TYR A CA 1
ATOM 1397 C C . TYR A 1 168 ? 6.673 -8.398 -5.395 1.00 96.56 168 TYR A C 1
ATOM 1399 O O . TYR A 1 168 ? 7.663 -8.668 -4.710 1.00 96.56 168 TYR A O 1
ATOM 1407 N N . MET A 1 169 ? 6.721 -7.630 -6.482 1.00 97.06 169 MET A N 1
ATOM 1408 C CA . MET A 1 169 ? 7.912 -6.895 -6.884 1.00 97.06 169 MET A CA 1
ATOM 1409 C C . MET A 1 169 ? 8.008 -5.598 -6.083 1.00 97.06 169 MET A C 1
ATOM 1411 O O . MET A 1 169 ? 7.140 -4.732 -6.160 1.00 97.06 169 MET A O 1
ATOM 1415 N N . ASN A 1 170 ? 9.068 -5.441 -5.308 1.00 96.75 170 ASN A N 1
ATOM 1416 C CA . ASN A 1 170 ? 9.397 -4.179 -4.677 1.00 96.75 170 ASN A CA 1
ATOM 1417 C C . ASN A 1 170 ? 10.176 -3.305 -5.664 1.00 96.75 170 ASN A C 1
ATOM 1419 O O . ASN A 1 170 ? 11.295 -3.652 -6.040 1.00 96.75 170 ASN A O 1
ATOM 1423 N N . LEU A 1 171 ? 9.606 -2.178 -6.072 1.00 96.81 171 LEU A N 1
ATOM 1424 C CA . LEU A 1 171 ? 10.171 -1.242 -7.036 1.00 96.81 171 LEU A CA 1
ATOM 1425 C C . LEU A 1 171 ? 10.809 -0.065 -6.290 1.00 96.81 171 LEU A C 1
ATOM 1427 O O . LEU A 1 171 ? 10.124 0.809 -5.759 1.00 96.81 171 LEU A O 1
ATOM 1431 N N . SER A 1 172 ? 12.140 -0.071 -6.266 1.00 96.06 172 SER A N 1
ATOM 1432 C CA . SER A 1 172 ? 12.999 0.923 -5.622 1.00 96.06 172 SER A CA 1
ATOM 1433 C C . SER A 1 172 ? 14.290 1.115 -6.414 1.00 96.06 172 SER A C 1
ATOM 1435 O O . SER A 1 172 ? 14.582 0.334 -7.325 1.00 96.06 172 SER A O 1
ATOM 1437 N N . VAL A 1 173 ? 15.076 2.141 -6.096 1.00 96.06 173 VAL A N 1
ATOM 1438 C CA . VAL A 1 173 ? 16.407 2.335 -6.699 1.00 96.06 173 VAL A CA 1
ATOM 1439 C C . VAL A 1 173 ? 17.404 1.263 -6.241 1.00 96.06 173 VAL A C 1
ATOM 1441 O O . VAL A 1 173 ? 17.195 0.597 -5.230 1.00 96.06 173 VAL A O 1
ATOM 1444 N N . GLU A 1 174 ? 18.496 1.078 -6.990 1.00 94.12 174 GLU A N 1
ATOM 1445 C CA . GLU A 1 174 ? 19.475 0.012 -6.718 1.00 94.12 174 GLU A CA 1
ATOM 1446 C C . GLU A 1 174 ? 20.112 0.133 -5.332 1.00 94.12 174 GLU A C 1
ATOM 1448 O O . GLU A 1 174 ? 20.279 -0.859 -4.616 1.00 94.12 174 GLU A O 1
ATOM 1453 N N . SER A 1 175 ? 20.424 1.367 -4.934 1.00 94.31 175 SER A N 1
ATOM 1454 C CA . SER A 1 175 ? 21.006 1.666 -3.630 1.00 94.31 175 SER A CA 1
ATOM 1455 C C . SER A 1 175 ? 20.122 1.212 -2.464 1.00 94.31 175 SER A C 1
ATOM 1457 O O . SER A 1 175 ? 20.657 0.783 -1.442 1.00 94.31 175 SER A O 1
ATOM 1459 N N . ASP A 1 176 ? 18.794 1.186 -2.611 1.00 93.25 176 ASP 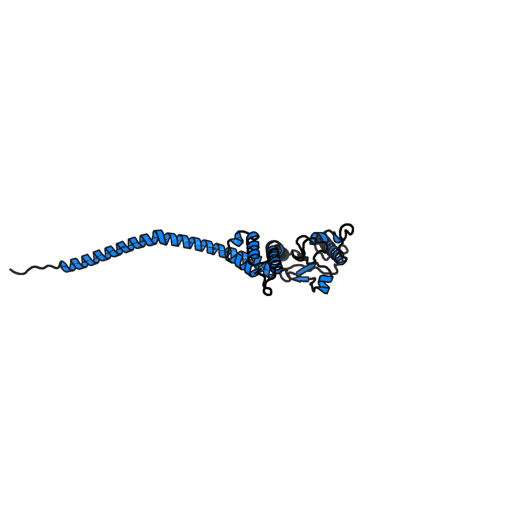A N 1
ATOM 1460 C CA . ASP A 1 176 ? 17.907 0.674 -1.563 1.00 93.25 176 ASP A CA 1
ATOM 1461 C C . ASP A 1 176 ? 18.076 -0.835 -1.354 1.00 93.25 176 ASP A C 1
ATOM 1463 O O . ASP A 1 176 ? 18.059 -1.308 -0.215 1.00 93.25 176 ASP A O 1
ATOM 1467 N N . TYR A 1 177 ? 18.283 -1.605 -2.425 1.00 92.81 177 TYR A N 1
ATOM 1468 C CA . TYR A 1 177 ? 18.490 -3.048 -2.300 1.00 92.81 177 TYR A CA 1
ATOM 1469 C C . TYR A 1 177 ? 19.872 -3.370 -1.731 1.00 92.81 177 TYR A C 1
ATOM 1471 O O . TYR A 1 177 ? 19.998 -4.198 -0.831 1.00 92.81 177 TYR A O 1
ATOM 1479 N N . VAL A 1 178 ? 20.906 -2.693 -2.235 1.00 91.25 178 VAL A N 1
ATOM 1480 C CA . VAL A 1 178 ? 22.303 -2.992 -1.891 1.00 91.25 178 VAL A CA 1
ATOM 1481 C C . VAL A 1 178 ? 22.690 -2.428 -0.524 1.00 91.25 178 VAL A C 1
ATOM 1483 O O . VAL A 1 178 ? 23.378 -3.097 0.242 1.00 91.25 178 VAL A O 1
ATOM 1486 N N . GLN A 1 179 ? 22.265 -1.204 -0.207 1.00 90.44 179 GLN A N 1
ATOM 1487 C CA . GLN A 1 179 ? 22.735 -0.477 0.979 1.00 90.44 179 GLN A CA 1
ATOM 1488 C C . GLN A 1 179 ? 21.729 -0.517 2.128 1.00 90.44 179 GLN A C 1
ATOM 1490 O O . GLN A 1 179 ? 22.130 -0.583 3.286 1.00 90.44 179 GLN A O 1
ATOM 1495 N N . ARG A 1 180 ? 20.423 -0.482 1.827 1.00 86.38 180 ARG A N 1
ATOM 1496 C CA . ARG A 1 180 ? 19.358 -0.484 2.849 1.00 86.38 180 ARG A CA 1
ATOM 1497 C C . ARG A 1 180 ? 18.755 -1.868 3.095 1.00 86.38 180 ARG A C 1
ATOM 1499 O O . ARG A 1 180 ? 17.849 -2.001 3.912 1.00 86.38 180 ARG A O 1
ATOM 1506 N N . GLY A 1 181 ? 19.252 -2.896 2.404 1.00 88.56 181 GLY A N 1
ATOM 1507 C CA . GLY A 1 181 ? 18.804 -4.279 2.566 1.00 88.56 181 GLY A CA 1
ATOM 1508 C C . GLY A 1 181 ? 17.369 -4.524 2.098 1.00 88.56 181 GLY A C 1
ATOM 1509 O O . GLY A 1 181 ? 16.755 -5.519 2.500 1.00 88.56 181 GLY A O 1
ATOM 1510 N N . ALA A 1 182 ? 16.810 -3.637 1.266 1.00 89.50 182 ALA A N 1
ATOM 1511 C CA . ALA A 1 182 ? 15.509 -3.876 0.665 1.00 89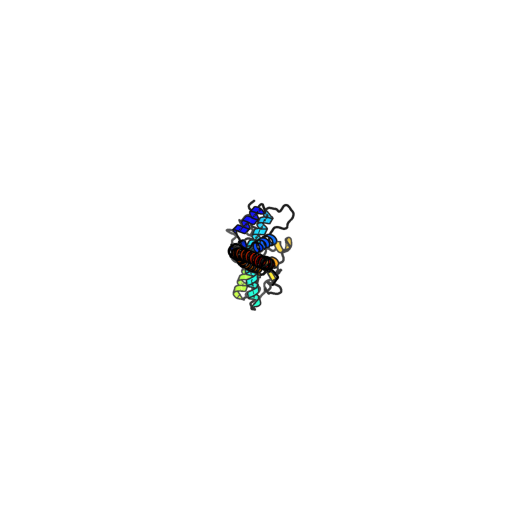.50 182 ALA A CA 1
ATOM 1512 C C . ALA A 1 182 ? 15.576 -5.134 -0.212 1.00 89.50 182 ALA A C 1
ATOM 1514 O O . ALA A 1 182 ? 16.546 -5.385 -0.925 1.00 89.50 182 ALA A O 1
ATOM 1515 N N . ARG A 1 183 ? 14.521 -5.943 -0.187 1.00 92.81 183 ARG A N 1
ATOM 1516 C CA . ARG A 1 183 ? 14.420 -7.110 -1.068 1.00 92.81 183 ARG A CA 1
ATOM 1517 C C . ARG A 1 183 ? 13.666 -6.721 -2.325 1.00 92.81 183 ARG A C 1
ATOM 1519 O O . ARG A 1 183 ? 12.664 -6.017 -2.229 1.00 92.81 183 ARG A O 1
ATOM 1526 N N . ARG A 1 184 ? 14.125 -7.208 -3.480 1.00 93.94 184 ARG A N 1
ATOM 1527 C CA . ARG A 1 184 ? 13.415 -7.057 -4.761 1.00 93.94 184 ARG A CA 1
ATOM 1528 C C . ARG A 1 184 ? 12.095 -7.805 -4.765 1.00 93.94 184 ARG A C 1
ATOM 1530 O O . ARG A 1 184 ? 11.113 -7.274 -5.254 1.00 93.94 184 ARG A O 1
ATOM 1537 N N . ILE A 1 185 ? 12.062 -8.999 -4.178 1.00 96.00 185 ILE A N 1
ATOM 1538 C CA . ILE A 1 185 ? 10.834 -9.771 -4.000 1.00 96.00 185 ILE A CA 1
ATOM 1539 C C . ILE A 1 185 ? 10.457 -9.771 -2.524 1.00 96.00 185 ILE A C 1
ATOM 1541 O O . ILE A 1 185 ? 11.243 -10.177 -1.662 1.00 96.00 185 ILE A O 1
ATOM 1545 N N . GLY A 1 186 ? 9.253 -9.286 -2.242 1.00 94.12 186 GLY A N 1
ATOM 1546 C CA . GLY A 1 186 ? 8.626 -9.367 -0.931 1.00 94.12 186 GLY A CA 1
ATOM 1547 C C . GLY A 1 186 ? 7.427 -10.308 -0.951 1.00 94.12 186 GLY A C 1
ATOM 1548 O O . GLY A 1 186 ? 7.025 -10.808 -1.998 1.00 94.12 186 GLY A O 1
ATOM 1549 N N . THR A 1 187 ? 6.840 -10.555 0.219 1.00 92.56 187 THR A N 1
ATOM 1550 C CA . THR A 1 187 ? 5.684 -11.447 0.365 1.00 92.56 187 THR A CA 1
ATOM 1551 C C . THR A 1 187 ? 4.553 -10.738 1.109 1.00 92.56 187 THR A C 1
ATOM 1553 O O . THR A 1 187 ? 4.725 -10.297 2.240 1.00 92.56 187 THR A O 1
ATOM 1556 N N . GLY A 1 188 ? 3.393 -10.630 0.450 1.00 78.50 188 GLY A N 1
ATOM 1557 C CA . GLY A 1 188 ? 2.124 -10.036 0.890 1.00 78.50 188 GLY A CA 1
ATOM 1558 C C . GLY A 1 188 ? 2.292 -8.801 1.773 1.00 78.50 188 GLY A C 1
ATOM 1559 O O . GLY A 1 188 ? 2.323 -8.953 2.993 1.00 78.50 188 GLY A O 1
ATOM 1560 N N . PRO A 1 189 ? 2.388 -7.584 1.224 1.00 89.75 189 PRO A N 1
ATOM 1561 C CA . PRO A 1 189 ? 2.646 -6.422 2.058 1.00 89.75 189 PRO A CA 1
ATOM 1562 C C . PRO A 1 189 ? 1.551 -6.311 3.125 1.00 89.75 189 PRO A C 1
ATOM 1564 O O . PRO A 1 189 ? 0.360 -6.387 2.828 1.00 89.75 189 PRO A O 1
ATOM 1567 N N . ARG A 1 190 ? 1.972 -6.171 4.386 1.00 93.00 190 ARG A N 1
ATOM 1568 C CA . ARG A 1 190 ? 1.082 -5.868 5.518 1.00 93.00 190 ARG A CA 1
ATOM 1569 C C . ARG A 1 190 ? -0.011 -6.923 5.779 1.00 93.00 190 ARG A C 1
ATOM 1571 O O . ARG A 1 190 ? -1.115 -6.585 6.197 1.00 93.00 190 ARG A O 1
ATOM 1578 N N . ARG A 1 191 ? 0.292 -8.222 5.590 1.00 91.69 191 ARG A N 1
ATOM 1579 C CA . ARG A 1 191 ? -0.678 -9.335 5.786 1.00 91.69 191 ARG A CA 1
ATOM 1580 C C . ARG A 1 191 ? -1.446 -9.261 7.103 1.00 91.69 191 ARG A C 1
ATOM 1582 O O . ARG A 1 191 ? -2.660 -9.408 7.098 1.00 91.69 191 ARG A O 1
ATOM 1589 N N . LYS A 1 192 ? -0.741 -9.040 8.219 1.00 93.50 192 LYS A N 1
ATOM 1590 C CA . LYS A 1 192 ? -1.341 -9.008 9.563 1.00 93.50 192 LYS A CA 1
ATOM 1591 C C . LYS A 1 192 ? -2.371 -7.883 9.675 1.00 93.50 192 LYS A C 1
ATOM 1593 O O . LYS A 1 192 ? -3.490 -8.109 10.119 1.00 93.50 192 LYS A O 1
ATOM 1598 N N . GLN A 1 193 ? -2.008 -6.695 9.205 1.00 96.06 193 GLN A N 1
ATOM 1599 C CA . GLN A 1 193 ? -2.868 -5.517 9.218 1.00 96.06 193 GLN A CA 1
ATOM 1600 C C . GLN A 1 193 ? -4.059 -5.678 8.271 1.00 96.06 193 GLN A C 1
ATOM 1602 O O . GLN A 1 193 ? -5.183 -5.320 8.611 1.00 96.06 193 GLN A O 1
ATOM 1607 N N . CYS A 1 194 ? -3.853 -6.289 7.108 1.00 95.38 194 CYS A N 1
ATOM 1608 C CA . CYS A 1 194 ? -4.954 -6.548 6.191 1.00 95.38 194 CYS A CA 1
ATOM 1609 C C . CYS A 1 194 ? -5.891 -7.644 6.683 1.00 95.38 194 CYS A C 1
ATOM 1611 O O . CYS A 1 194 ? -7.101 -7.506 6.534 1.00 95.38 194 CYS A O 1
ATOM 1613 N N . GLN A 1 195 ? -5.381 -8.672 7.357 1.00 94.56 195 GLN A N 1
ATOM 1614 C CA . GLN A 1 195 ? -6.227 -9.636 8.052 1.00 94.56 195 GLN A CA 1
ATOM 1615 C C . GLN A 1 195 ? -7.055 -8.957 9.151 1.00 94.56 195 GLN A C 1
ATOM 1617 O O . GLN A 1 195 ? -8.251 -9.217 9.270 1.00 94.56 195 GLN A O 1
ATOM 1622 N N . PHE A 1 196 ? -6.447 -8.047 9.913 1.00 96.69 196 PHE A N 1
ATOM 1623 C CA . PHE A 1 196 ? -7.147 -7.243 10.909 1.00 96.69 196 PHE A CA 1
ATOM 1624 C C . PHE A 1 196 ? -8.320 -6.460 10.288 1.00 96.69 196 PHE A C 1
ATOM 1626 O O . PHE A 1 196 ? -9.464 -6.630 10.718 1.00 96.69 196 PHE A O 1
ATOM 1633 N N . TRP A 1 197 ? -8.076 -5.685 9.227 1.00 96.06 197 TRP A N 1
ATOM 1634 C CA . TRP A 1 197 ? -9.118 -4.877 8.580 1.00 96.06 197 TRP A CA 1
ATOM 1635 C C . TRP A 1 197 ? -10.179 -5.693 7.844 1.00 96.06 197 TRP A C 1
ATOM 1637 O O . TRP A 1 197 ? -11.345 -5.308 7.847 1.00 96.06 197 TRP A O 1
ATOM 1647 N N . LYS A 1 198 ? -9.795 -6.801 7.200 1.00 94.69 198 LYS A N 1
ATOM 1648 C CA . LYS A 1 198 ? -10.692 -7.587 6.337 1.00 94.69 198 LYS A CA 1
ATOM 1649 C C . LYS A 1 198 ? -11.420 -8.710 7.060 1.00 94.69 198 LYS A C 1
ATOM 1651 O O . LYS A 1 198 ? -12.492 -9.109 6.623 1.00 94.69 198 LYS A O 1
ATOM 1656 N N . GLN A 1 199 ? -10.878 -9.211 8.170 1.00 94.06 199 GLN A N 1
ATOM 1657 C CA . GLN A 1 199 ? -11.477 -10.326 8.908 1.00 94.06 199 GLN A CA 1
ATOM 1658 C C . GLN A 1 199 ? -11.931 -9.938 10.313 1.00 94.06 199 GLN A C 1
ATOM 1660 O O . GLN A 1 199 ? -13.036 -10.312 10.701 1.00 94.06 199 GLN A O 1
ATOM 1665 N N . LEU A 1 200 ? -11.106 -9.230 11.092 1.00 94.62 200 LEU A N 1
ATOM 1666 C CA . LEU A 1 200 ? -11.422 -8.963 12.498 1.00 94.62 200 LEU A CA 1
ATOM 1667 C C . LEU A 1 200 ? -12.415 -7.809 12.650 1.00 94.62 200 LEU A C 1
ATOM 1669 O O . LEU A 1 200 ? -13.472 -8.002 13.245 1.00 94.62 200 LEU A O 1
ATOM 1673 N N . VAL A 1 201 ? -12.113 -6.634 12.090 1.00 94.06 201 VAL A N 1
ATOM 1674 C CA . VAL A 1 201 ? -12.951 -5.432 12.256 1.00 94.06 201 VAL A CA 1
ATOM 1675 C C . VAL A 1 201 ? -14.410 -5.665 11.828 1.00 94.06 201 VAL A C 1
ATOM 1677 O O . VAL A 1 201 ? -15.295 -5.345 12.621 1.00 94.06 201 VAL A O 1
ATOM 1680 N N . PRO A 1 202 ? -14.719 -6.292 10.672 1.00 93.31 202 PRO A N 1
ATOM 1681 C CA . PRO A 1 202 ? -16.105 -6.572 10.296 1.00 93.31 202 PRO A CA 1
ATOM 1682 C C . PRO A 1 202 ? -16.837 -7.467 11.305 1.00 93.31 202 PRO A C 1
ATOM 1684 O O . PRO A 1 202 ? -17.994 -7.209 11.628 1.00 93.31 202 PRO A O 1
ATOM 1687 N N . LYS A 1 203 ? -16.158 -8.478 11.868 1.00 92.81 203 LYS A N 1
ATOM 1688 C CA . LYS A 1 203 ? -16.733 -9.345 12.910 1.00 92.81 203 LYS A CA 1
ATOM 1689 C C . LYS A 1 203 ? -17.019 -8.569 14.195 1.00 92.81 203 LYS A C 1
ATOM 1691 O O . LYS A 1 203 ? -18.075 -8.761 14.788 1.00 92.81 203 LYS A O 1
ATOM 1696 N N . LEU A 1 204 ? -16.120 -7.673 14.606 1.00 91.00 204 LEU A N 1
ATOM 1697 C CA . LEU A 1 204 ? -16.328 -6.827 15.787 1.00 91.00 204 LEU A CA 1
ATOM 1698 C C . LEU A 1 204 ? -17.512 -5.871 15.605 1.00 91.00 204 LEU A C 1
ATOM 1700 O O . LEU A 1 204 ? -18.283 -5.673 16.543 1.00 91.00 204 LEU A O 1
ATOM 1704 N N . LEU A 1 205 ? -17.692 -5.323 14.400 1.00 90.06 205 LEU A N 1
ATOM 1705 C CA . LEU A 1 205 ? -18.844 -4.479 14.084 1.00 90.06 205 LEU A CA 1
ATOM 1706 C C . LEU A 1 205 ? -20.155 -5.258 14.218 1.00 90.06 205 LEU A C 1
ATOM 1708 O O . LEU A 1 205 ? -21.059 -4.783 14.906 1.00 90.06 205 LEU A O 1
ATOM 1712 N N . LEU A 1 206 ? -20.223 -6.462 13.640 1.00 87.50 206 LEU A N 1
ATOM 1713 C CA . LEU A 1 206 ? -21.395 -7.339 13.735 1.00 87.50 206 LEU A CA 1
ATOM 1714 C C . LEU A 1 206 ? -21.723 -7.698 15.192 1.00 87.50 206 LEU A C 1
ATOM 1716 O O . LEU A 1 206 ? -22.862 -7.535 15.618 1.00 87.50 206 LEU A O 1
ATOM 1720 N N . LEU A 1 207 ? -20.719 -8.100 15.976 1.00 85.50 207 LEU A N 1
ATOM 1721 C CA . LEU A 1 207 ? -20.897 -8.427 17.396 1.00 85.50 207 LEU A CA 1
ATOM 1722 C C . LEU A 1 207 ? -21.366 -7.219 18.218 1.00 85.50 207 LEU A C 1
ATOM 1724 O O . LEU A 1 207 ? -22.225 -7.347 19.085 1.00 85.50 207 LEU A O 1
ATOM 1728 N N . SER A 1 208 ? -20.822 -6.029 17.950 1.00 82.69 208 SER A N 1
ATOM 1729 C CA . SER A 1 208 ? -21.233 -4.821 18.672 1.00 82.69 208 SER A CA 1
ATOM 1730 C C . SER A 1 208 ? -22.664 -4.384 18.354 1.00 82.69 208 SER A C 1
ATOM 1732 O O . SER A 1 208 ? -23.335 -3.840 19.229 1.00 82.69 208 SER A O 1
ATOM 1734 N N . ALA A 1 209 ? -23.138 -4.635 17.130 1.00 81.19 209 ALA A N 1
ATOM 1735 C CA . ALA A 1 209 ? -24.515 -4.353 16.741 1.00 81.19 209 ALA A CA 1
ATOM 1736 C C . ALA A 1 209 ? -25.499 -5.282 17.470 1.00 81.19 209 ALA A C 1
ATOM 1738 O O . ALA A 1 209 ? -26.457 -4.797 18.068 1.00 81.19 209 ALA A O 1
ATOM 1739 N N . ASP A 1 210 ? -25.204 -6.584 17.508 1.00 77.00 210 ASP A N 1
ATOM 1740 C CA . ASP A 1 210 ? -26.018 -7.594 18.202 1.00 77.00 210 ASP A CA 1
ATOM 1741 C C . ASP A 1 210 ?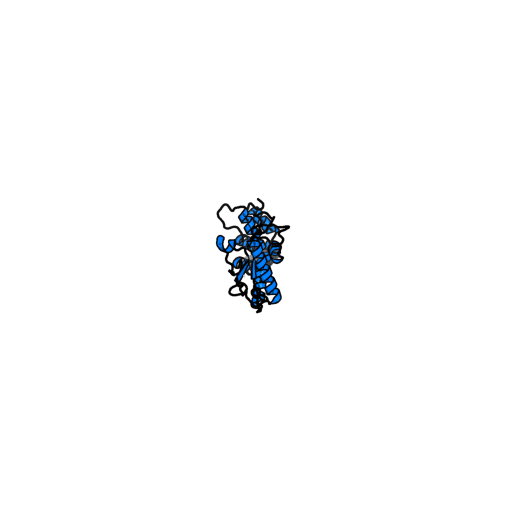 -26.124 -7.330 19.717 1.00 77.00 210 ASP A C 1
ATOM 1743 O O . ASP A 1 210 ? -27.209 -7.378 20.306 1.00 77.00 210 ASP A O 1
ATOM 1747 N N . LEU A 1 211 ? -25.010 -6.944 20.353 1.00 75.31 211 LEU A N 1
ATOM 1748 C CA . LEU A 1 211 ? -25.012 -6.515 21.756 1.00 75.31 211 LEU A CA 1
ATOM 1749 C C . LEU A 1 211 ? -25.881 -5.271 21.980 1.00 75.31 211 LEU A C 1
ATOM 1751 O O . LEU A 1 211 ? -26.578 -5.188 22.991 1.00 75.31 211 LEU A O 1
ATOM 1755 N N . GLY A 1 212 ? -25.858 -4.313 21.049 1.00 77.06 212 GLY A N 1
ATOM 1756 C CA . GLY A 1 212 ? -26.701 -3.120 21.103 1.00 77.06 212 GLY A CA 1
ATOM 1757 C C . GLY A 1 212 ? -28.190 -3.459 21.049 1.00 77.06 212 GLY A C 1
ATOM 1758 O O . GLY A 1 212 ? -28.954 -2.987 21.890 1.00 77.06 212 GLY A O 1
ATOM 1759 N N . GLU A 1 213 ? -28.601 -4.316 20.113 1.00 75.31 213 GLU A N 1
ATOM 1760 C CA . GLU A 1 213 ? -29.991 -4.779 20.000 1.00 75.31 213 GLU A CA 1
ATOM 1761 C C . GLU A 1 213 ? 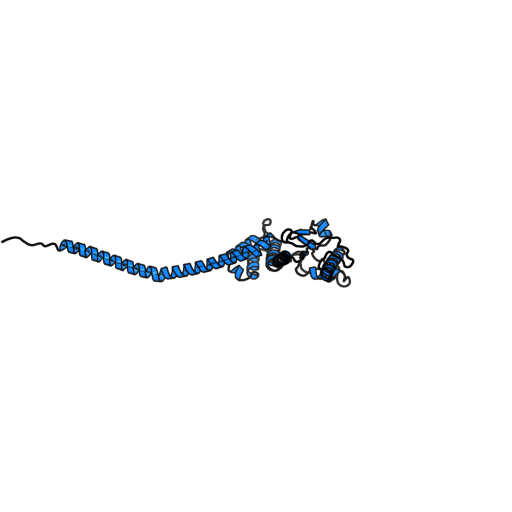-30.438 -5.556 21.244 1.00 75.31 213 GLU A C 1
ATOM 1763 O O . GLU A 1 213 ? -31.501 -5.281 21.809 1.00 75.31 213 GLU A O 1
ATOM 1768 N N . SER A 1 214 ? -29.599 -6.475 21.726 1.00 76.62 214 SER A N 1
ATOM 1769 C CA .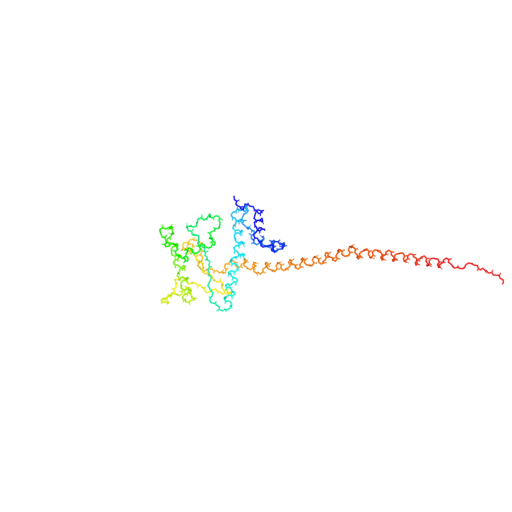 SER A 1 214 ? -29.866 -7.255 22.936 1.00 76.62 214 SER A CA 1
ATOM 1770 C C . SER A 1 214 ? -30.009 -6.369 24.174 1.00 76.62 214 SER A C 1
ATOM 1772 O O . SER A 1 214 ? -30.926 -6.571 24.973 1.00 76.62 214 SER A O 1
ATOM 1774 N N . PHE A 1 215 ? -29.147 -5.360 24.317 1.00 78.12 215 PHE A N 1
ATOM 1775 C CA . PHE A 1 215 ? -29.214 -4.397 25.410 1.00 78.12 215 PHE A CA 1
ATOM 1776 C C . PHE A 1 215 ? -30.464 -3.516 25.329 1.00 78.12 215 PHE A C 1
ATOM 1778 O O . PHE A 1 215 ? -31.127 -3.319 26.344 1.00 78.12 215 PHE A O 1
ATOM 1785 N N . ILE A 1 216 ? -30.828 -3.021 24.140 1.00 76.62 216 ILE A N 1
ATOM 1786 C CA . ILE A 1 216 ? -32.059 -2.239 23.944 1.00 76.62 216 ILE A CA 1
ATOM 1787 C C . ILE A 1 216 ? -33.282 -3.071 24.335 1.00 76.62 216 ILE A C 1
ATOM 1789 O O . ILE A 1 216 ? -34.132 -2.591 25.083 1.00 76.62 216 ILE A O 1
ATOM 1793 N N . ARG A 1 217 ? -33.346 -4.332 23.892 1.00 81.62 217 ARG A N 1
ATOM 1794 C CA . ARG A 1 217 ? -34.438 -5.246 24.249 1.00 81.62 217 ARG A CA 1
ATOM 1795 C C . ARG A 1 217 ? -34.489 -5.506 25.752 1.00 81.62 217 ARG A C 1
ATOM 1797 O O . ARG A 1 217 ? -35.563 -5.468 26.345 1.00 81.62 217 ARG A O 1
ATOM 1804 N N . TRP A 1 218 ? -33.340 -5.760 26.376 1.00 88.19 218 TRP A N 1
ATOM 1805 C CA . TRP A 1 218 ? -33.259 -5.924 27.825 1.00 88.19 218 TRP A CA 1
ATOM 1806 C C . TRP A 1 218 ? -33.747 -4.670 28.553 1.00 88.19 218 TRP A C 1
ATOM 1808 O O . TRP A 1 218 ? -34.573 -4.782 29.452 1.00 88.19 218 TRP A O 1
ATOM 1818 N N . LYS A 1 219 ? -33.313 -3.481 28.122 1.00 84.50 219 LYS A N 1
ATOM 1819 C CA . LYS A 1 219 ? -33.715 -2.209 28.724 1.00 84.50 219 LYS A CA 1
ATOM 1820 C C . LYS A 1 219 ? -35.226 -1.988 28.623 1.00 84.50 219 LYS A C 1
ATOM 1822 O O . LYS A 1 219 ? -35.845 -1.682 29.631 1.00 84.50 219 LYS A O 1
ATOM 1827 N N . GLN A 1 220 ? -35.826 -2.221 27.455 1.00 86.25 220 GLN A N 1
ATOM 1828 C CA . GLN A 1 220 ? -37.282 -2.142 27.270 1.00 86.25 220 GLN A CA 1
ATOM 1829 C C . GLN A 1 220 ? -38.036 -3.123 28.178 1.00 86.25 220 GLN A C 1
ATOM 1831 O O . GLN A 1 220 ? -39.054 -2.770 28.769 1.00 86.25 220 GLN A O 1
ATOM 1836 N N . ASN A 1 221 ? -37.530 -4.352 28.308 1.00 88.88 221 ASN A N 1
ATOM 1837 C CA . ASN A 1 221 ? -38.124 -5.346 29.200 1.00 88.88 221 ASN A CA 1
ATOM 1838 C C . ASN A 1 221 ? -38.003 -4.934 30.674 1.00 88.88 221 ASN A C 1
ATOM 1840 O O . ASN A 1 221 ? -38.947 -5.140 31.430 1.00 88.88 221 ASN A O 1
ATOM 1844 N N . MET A 1 222 ? -36.871 -4.352 31.078 1.00 89.62 222 MET A N 1
ATOM 1845 C CA . MET A 1 222 ? -36.668 -3.858 32.442 1.00 89.62 222 MET A CA 1
ATOM 1846 C C . MET A 1 222 ? -37.542 -2.643 32.749 1.00 89.62 222 MET A C 1
ATOM 1848 O O . MET A 1 222 ? -38.134 -2.609 33.817 1.00 89.62 222 MET A O 1
ATOM 1852 N N . GLU A 1 223 ? -37.693 -1.701 31.815 1.00 86.62 223 GLU A N 1
ATOM 1853 C CA . GLU A 1 223 ? -38.612 -0.561 31.963 1.00 86.62 223 GLU A CA 1
ATOM 1854 C C . GLU A 1 223 ? -40.062 -1.040 32.122 1.00 86.62 223 GLU A C 1
ATOM 1856 O O . GLU A 1 223 ? -40.779 -0.587 33.012 1.00 86.62 223 GLU A O 1
ATOM 1861 N N . ARG A 1 224 ? -40.490 -2.022 31.313 1.00 87.75 224 ARG A N 1
ATOM 1862 C CA . ARG A 1 224 ? -41.816 -2.637 31.469 1.00 87.75 224 ARG A CA 1
ATOM 1863 C C . ARG A 1 224 ? -41.956 -3.346 32.814 1.00 87.75 224 ARG A C 1
ATOM 1865 O O . ARG A 1 224 ? -42.998 -3.258 33.457 1.00 87.75 224 ARG A O 1
ATOM 1872 N N . TRP A 1 225 ? -40.912 -4.042 33.254 1.00 89.56 225 TRP A N 1
ATOM 1873 C CA . TRP A 1 225 ? -40.911 -4.680 34.562 1.00 89.56 225 TRP A CA 1
ATOM 1874 C C . TRP A 1 225 ? -41.037 -3.671 35.702 1.00 89.56 225 TRP A C 1
ATOM 1876 O O . TRP A 1 225 ? -41.862 -3.872 36.586 1.00 89.56 225 TRP A O 1
ATOM 1886 N N . GLU A 1 226 ? -40.283 -2.578 35.651 1.00 90.12 226 GLU A N 1
ATOM 1887 C CA . GLU A 1 226 ? -40.251 -1.548 36.690 1.00 90.12 226 GLU A CA 1
ATOM 1888 C C . GLU A 1 226 ? -41.549 -0.735 36.770 1.00 90.12 226 GLU A C 1
ATOM 1890 O O . GLU A 1 226 ? -41.923 -0.274 37.846 1.00 90.12 226 GLU A O 1
ATOM 1895 N N . HIS A 1 227 ? -42.247 -0.540 35.652 1.00 85.62 227 HIS A N 1
ATOM 1896 C CA . HIS A 1 227 ? -43.418 0.341 35.620 1.00 85.62 227 HIS A CA 1
ATOM 1897 C C . HIS A 1 227 ? -44.757 -0.394 35.570 1.00 85.62 227 HIS A C 1
ATOM 1899 O O . HIS A 1 227 ? -45.734 0.100 36.132 1.00 85.62 227 HIS A O 1
ATOM 1905 N N . GLU A 1 228 ? -44.813 -1.566 34.939 1.00 85.88 228 GLU A N 1
ATOM 1906 C CA . GLU A 1 228 ? -46.053 -2.333 34.778 1.00 85.88 228 GLU A CA 1
ATOM 1907 C C . GLU A 1 228 ? -46.034 -3.594 35.641 1.00 85.88 228 GLU A C 1
ATOM 1909 O O . GLU A 1 228 ? -46.912 -3.796 36.476 1.00 85.88 228 GLU A O 1
ATOM 1914 N N . TYR A 1 229 ? -45.021 -4.452 35.482 1.00 87.62 229 TYR A N 1
ATOM 1915 C CA . TYR A 1 229 ? -45.082 -5.762 36.131 1.00 87.62 229 TYR A CA 1
ATOM 1916 C C . TYR A 1 229 ? -44.923 -5.678 37.645 1.00 87.62 229 TYR A C 1
ATOM 1918 O O . TYR A 1 229 ? -45.673 -6.346 38.348 1.00 87.62 229 TYR A O 1
ATOM 1926 N N . ILE A 1 230 ? -43.984 -4.885 38.168 1.00 88.25 230 ILE A N 1
ATOM 1927 C CA . ILE A 1 230 ? -43.746 -4.809 39.614 1.00 88.25 230 ILE A CA 1
ATOM 1928 C C . ILE A 1 230 ? -44.905 -4.128 40.347 1.00 88.25 230 ILE A C 1
ATOM 1930 O O . ILE A 1 230 ? -45.270 -4.566 41.433 1.00 88.25 230 ILE A O 1
ATOM 1934 N N . THR A 1 231 ? -45.538 -3.127 39.734 1.00 85.50 231 THR A N 1
ATOM 1935 C CA . THR A 1 231 ? -46.679 -2.404 40.311 1.00 85.50 231 THR A CA 1
ATOM 1936 C C . THR A 1 231 ? -47.921 -3.295 40.368 1.00 85.50 231 THR A C 1
ATOM 1938 O O . THR A 1 231 ? -48.584 -3.380 41.407 1.00 85.50 231 THR A O 1
ATOM 1941 N N . ASP A 1 232 ? -48.193 -4.049 39.300 1.00 89.12 232 ASP A N 1
ATOM 1942 C CA . ASP A 1 232 ? -49.247 -5.066 39.283 1.00 89.12 232 ASP A CA 1
ATOM 1943 C C . ASP A 1 232 ? -48.976 -6.186 40.295 1.00 89.12 232 ASP A C 1
ATOM 1945 O O . ASP A 1 232 ? -49.896 -6.655 40.979 1.00 89.12 232 ASP A O 1
ATOM 1949 N N . TRP A 1 233 ? -47.713 -6.603 40.418 1.00 88.12 233 TRP A N 1
ATOM 1950 C CA . TRP A 1 233 ? -47.294 -7.642 41.354 1.00 88.12 233 TRP A CA 1
ATOM 1951 C C . TRP A 1 233 ? -47.449 -7.187 42.806 1.00 88.12 233 TRP A C 1
ATOM 1953 O O . TRP A 1 233 ? -48.021 -7.922 43.608 1.00 88.12 233 TRP A O 1
ATOM 1963 N N . GLU A 1 234 ? -47.038 -5.964 43.147 1.00 89.56 234 GLU A N 1
ATOM 1964 C CA . GLU A 1 234 ? -47.266 -5.356 44.463 1.00 89.56 234 GLU A CA 1
ATOM 1965 C C . GLU A 1 234 ? -48.759 -5.289 44.797 1.00 89.56 234 GLU A C 1
ATOM 1967 O O . GLU A 1 234 ? -49.181 -5.694 45.884 1.00 89.56 234 GLU A O 1
ATOM 1972 N N . ALA A 1 235 ? -49.592 -4.844 43.853 1.00 87.75 235 ALA A N 1
ATOM 1973 C CA . ALA A 1 235 ? -51.036 -4.789 44.049 1.00 87.75 235 ALA A CA 1
ATOM 1974 C C . ALA A 1 235 ? -51.640 -6.187 44.273 1.00 87.75 235 ALA A C 1
ATOM 1976 O O . ALA A 1 235 ? -52.502 -6.366 45.139 1.00 87.75 235 ALA A O 1
ATOM 1977 N N . ALA A 1 236 ? -51.193 -7.190 43.516 1.00 88.69 236 ALA A N 1
ATOM 1978 C CA . ALA A 1 236 ? -51.623 -8.574 43.683 1.00 88.69 236 ALA A CA 1
ATOM 1979 C C . ALA A 1 236 ? -51.160 -9.169 45.021 1.00 88.69 236 ALA A C 1
ATOM 1981 O O . ALA A 1 236 ? -51.957 -9.816 45.702 1.00 88.69 236 ALA A O 1
ATOM 1982 N N . MET A 1 237 ? -49.918 -8.906 45.427 1.00 90.31 237 MET A N 1
ATOM 1983 C CA . MET A 1 237 ? -49.345 -9.371 46.690 1.00 90.31 237 MET A CA 1
ATOM 1984 C C . MET A 1 237 ? -50.087 -8.769 47.889 1.00 90.31 237 MET A C 1
ATOM 1986 O O . MET A 1 237 ? -50.448 -9.487 48.820 1.00 90.31 237 MET A O 1
ATOM 1990 N N . ASN A 1 238 ? -50.401 -7.472 47.831 1.00 90.88 238 ASN A N 1
ATOM 1991 C CA . ASN A 1 238 ? -51.189 -6.789 48.856 1.00 90.88 238 ASN A CA 1
ATOM 1992 C C . ASN A 1 238 ? -52.605 -7.371 48.970 1.00 90.88 238 ASN A C 1
ATOM 1994 O O . ASN A 1 238 ? -53.081 -7.627 50.078 1.00 90.88 238 ASN A O 1
ATOM 1998 N N . ARG A 1 239 ? -53.266 -7.647 47.834 1.00 89.56 239 ARG A N 1
ATOM 1999 C CA . ARG A 1 239 ? -54.572 -8.333 47.817 1.00 89.56 239 ARG A CA 1
ATOM 2000 C C . ARG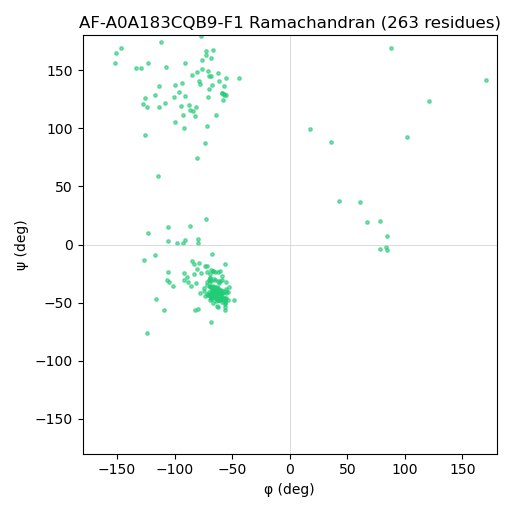 A 1 239 ? -54.485 -9.735 48.415 1.00 89.56 239 ARG A C 1
ATOM 2002 O O . ARG A 1 239 ? -55.350 -10.113 49.199 1.00 89.56 239 ARG A O 1
ATOM 2009 N N . TRP A 1 240 ? -53.453 -10.502 48.065 1.00 89.25 240 TRP A N 1
ATOM 2010 C CA . TRP A 1 240 ? -53.236 -11.838 48.617 1.00 89.25 240 TRP A CA 1
ATOM 2011 C C . TRP A 1 240 ? -53.040 -11.797 50.138 1.00 89.25 240 TRP A C 1
ATOM 2013 O O . TRP A 1 240 ? -53.685 -12.563 50.852 1.00 89.25 240 TRP A O 1
ATOM 2023 N N . ALA A 1 241 ? -52.228 -10.865 50.644 1.00 88.00 241 ALA A N 1
ATOM 2024 C CA . ALA A 1 241 ? -51.993 -10.694 52.076 1.00 88.00 241 ALA A CA 1
ATOM 2025 C C . ALA A 1 241 ? -53.280 -10.321 52.833 1.00 88.00 241 ALA A C 1
ATOM 2027 O O . ALA A 1 241 ? -53.565 -10.892 53.886 1.00 88.00 241 ALA A O 1
ATOM 2028 N N . GLN A 1 242 ? -54.102 -9.424 52.270 1.00 86.94 242 GLN A N 1
ATOM 2029 C CA . GLN A 1 242 ? -55.427 -9.117 52.819 1.00 86.94 242 GLN A CA 1
ATOM 2030 C C . GLN A 1 242 ? -56.321 -10.361 52.868 1.00 86.94 242 GLN A C 1
ATOM 2032 O O . GLN A 1 242 ? -56.902 -10.646 53.913 1.00 86.94 242 GLN A O 1
ATOM 2037 N N . TYR A 1 243 ? -56.389 -11.137 51.782 1.00 84.88 243 TYR A N 1
ATOM 2038 C CA . TYR A 1 243 ? -57.164 -12.382 51.734 1.00 84.88 243 TYR A CA 1
ATOM 2039 C C . TYR A 1 243 ? -56.728 -13.401 52.791 1.00 84.88 243 TYR A C 1
ATOM 2041 O O . TYR A 1 243 ? -57.586 -14.021 53.414 1.00 84.88 243 TYR A O 1
ATOM 2049 N N . GLN A 1 244 ? -55.421 -13.565 53.022 1.00 84.50 244 GLN A N 1
ATOM 2050 C CA . GLN A 1 244 ? -54.933 -14.431 54.101 1.00 84.50 244 GLN A CA 1
ATOM 2051 C C . GLN A 1 244 ? -55.398 -13.923 55.473 1.00 84.50 244 GLN A C 1
ATOM 2053 O O . GLN A 1 244 ? -55.893 -14.714 56.266 1.00 84.50 244 GLN A O 1
ATOM 2058 N N . SER A 1 245 ? -55.355 -12.607 55.717 1.00 80.25 245 SER A N 1
ATOM 2059 C CA . SER A 1 245 ? -55.823 -12.036 56.989 1.00 80.25 245 SER A CA 1
ATOM 2060 C C . SER A 1 245 ? -57.317 -12.255 57.255 1.00 80.25 245 SER A C 1
ATOM 2062 O O . SER A 1 245 ? -57.700 -12.490 58.398 1.00 80.25 245 SER A O 1
ATOM 2064 N N . TYR A 1 246 ? -58.161 -12.198 56.216 1.00 77.75 246 TYR A N 1
ATOM 2065 C CA . TYR A 1 246 ? -59.590 -12.499 56.346 1.00 77.75 246 TYR A CA 1
ATOM 2066 C C . TYR A 1 246 ? -59.813 -13.979 56.636 1.00 77.75 246 TYR A C 1
ATOM 2068 O O . TYR A 1 246 ? -60.545 -14.313 57.559 1.00 77.75 246 TYR A O 1
ATOM 2076 N N . ARG A 1 247 ? -59.112 -14.861 55.915 1.00 76.19 247 ARG A N 1
ATOM 2077 C CA . ARG A 1 247 ? -59.190 -16.306 56.139 1.00 76.19 247 ARG A CA 1
ATOM 2078 C C . ARG A 1 247 ? -58.776 -16.690 57.561 1.00 76.19 247 ARG A C 1
ATOM 2080 O O . ARG A 1 247 ? -59.439 -17.515 58.173 1.00 76.19 247 ARG A O 1
ATOM 2087 N N . ASP A 1 248 ? -57.707 -16.099 58.085 1.00 71.94 248 ASP A N 1
ATOM 2088 C CA . ASP A 1 248 ? -57.230 -16.402 59.437 1.00 71.94 248 ASP A CA 1
ATOM 2089 C C . ASP A 1 248 ? -58.186 -15.860 60.521 1.00 71.94 248 ASP A C 1
ATOM 2091 O O . ASP A 1 248 ? -58.330 -16.482 61.572 1.00 71.94 248 ASP A O 1
ATOM 2095 N N . ARG A 1 249 ? -58.899 -14.749 60.260 1.00 67.44 249 ARG A N 1
ATOM 2096 C CA . ARG A 1 249 ? -59.976 -14.252 61.139 1.00 67.44 249 ARG A CA 1
ATOM 2097 C C . ARG A 1 249 ? -61.219 -15.129 61.106 1.00 67.44 249 ARG A C 1
ATOM 2099 O O . ARG A 1 249 ? -61.738 -15.438 62.166 1.00 67.44 249 ARG A O 1
ATOM 2106 N N . ASP A 1 250 ? -61.659 -15.570 59.931 1.00 65.62 250 ASP A N 1
ATOM 2107 C CA . ASP A 1 250 ? -62.816 -16.467 59.809 1.00 65.62 250 ASP A CA 1
ATOM 2108 C C . ASP A 1 250 ? -62.558 -17.818 60.505 1.00 65.62 250 ASP A C 1
ATOM 2110 O O . ASP A 1 250 ? -63.476 -18.432 61.047 1.00 65.62 250 ASP A O 1
ATOM 2114 N N . VAL A 1 251 ? -61.300 -18.276 60.528 1.00 62.34 251 VAL A N 1
ATOM 2115 C CA . VAL A 1 251 ? -60.876 -19.455 61.301 1.00 62.34 251 VAL A CA 1
ATOM 2116 C C . VAL A 1 251 ? -60.909 -19.180 62.811 1.00 62.34 251 VAL A C 1
ATOM 2118 O O . VAL A 1 251 ? -61.377 -20.035 63.556 1.00 62.34 251 VAL A O 1
ATOM 2121 N N . ALA A 1 252 ? -60.481 -17.998 63.267 1.00 58.88 252 ALA A N 1
ATOM 2122 C CA . ALA A 1 252 ? -60.522 -17.615 64.683 1.00 58.88 252 ALA A CA 1
ATOM 2123 C C . ALA A 1 252 ? -61.957 -17.385 65.209 1.00 58.88 252 ALA A C 1
ATOM 2125 O O . ALA A 1 252 ? -62.314 -17.891 66.272 1.00 58.88 252 ALA A O 1
ATOM 2126 N N . ASP A 1 253 ? -62.815 -16.706 64.441 1.00 56.88 253 ASP A N 1
ATOM 2127 C CA . ASP A 1 253 ? -64.230 -16.487 64.782 1.00 56.88 253 ASP A CA 1
ATOM 2128 C C . ASP A 1 253 ? -65.041 -17.798 64.708 1.00 56.88 253 ASP A C 1
ATOM 2130 O O . ASP A 1 253 ? -66.011 -17.994 65.447 1.00 56.88 253 ASP A O 1
ATOM 2134 N N . GLY A 1 254 ? -64.621 -18.741 63.856 1.00 53.41 254 GLY A N 1
ATOM 2135 C CA . GLY A 1 254 ? -65.150 -20.106 63.811 1.00 53.41 254 GLY A CA 1
ATOM 2136 C C . GLY A 1 254 ? -64.801 -20.957 65.041 1.00 53.41 254 GLY A C 1
ATOM 2137 O O . GLY A 1 254 ? -65.528 -21.906 65.337 1.00 53.41 254 GLY A O 1
ATOM 2138 N N . GLU A 1 255 ? -63.742 -20.611 65.780 1.00 52.84 255 GLU A N 1
ATOM 2139 C CA . GLU A 1 255 ? -63.373 -21.252 67.050 1.00 52.84 255 GLU A CA 1
ATOM 2140 C C . GLU A 1 255 ? -64.040 -20.583 68.272 1.00 52.84 255 GLU A C 1
ATOM 2142 O O . GLU A 1 255 ? -64.353 -21.278 69.240 1.00 52.84 255 GLU A O 1
ATOM 2147 N N . GLU A 1 256 ? -64.361 -19.281 68.226 1.00 49.50 256 GLU A N 1
ATOM 2148 C CA . GLU A 1 256 ? -65.095 -18.582 69.305 1.00 49.50 256 GLU A CA 1
ATOM 2149 C C . GLU A 1 256 ? -66.633 -18.749 69.239 1.00 49.50 256 GLU A C 1
ATOM 2151 O O . GLU A 1 256 ? -67.325 -18.564 70.243 1.00 49.50 256 GLU A O 1
ATOM 2156 N N . GLY A 1 257 ? -67.193 -19.176 68.100 1.00 47.06 257 GLY A N 1
ATOM 2157 C CA . GLY A 1 257 ? -68.635 -19.421 67.910 1.00 47.06 257 GLY A CA 1
ATOM 2158 C C . GLY A 1 257 ? -69.185 -20.750 68.465 1.00 47.06 257 GLY A C 1
ATOM 2159 O O . GLY A 1 257 ? -70.361 -21.069 68.259 1.00 47.06 257 GLY A O 1
ATOM 2160 N N . GLY A 1 258 ? -68.368 -21.548 69.159 1.00 43.38 258 GLY A N 1
ATOM 2161 C CA . GLY A 1 258 ? -68.749 -22.848 69.720 1.00 43.38 258 GLY A CA 1
ATOM 2162 C C . GLY A 1 258 ? -69.653 -22.757 70.958 1.00 43.38 258 GLY A C 1
ATOM 2163 O O . GLY A 1 258 ? -69.168 -22.780 72.083 1.00 43.38 258 GLY A O 1
ATOM 2164 N N . CYS A 1 259 ? -70.970 -22.683 70.736 1.00 42.06 259 CYS A N 1
ATOM 2165 C CA . CYS A 1 259 ? -72.085 -23.021 71.638 1.00 42.06 259 CYS A CA 1
ATOM 2166 C C . CYS A 1 259 ? -71.786 -23.137 73.154 1.00 42.06 259 CYS A C 1
ATOM 2168 O O . CYS A 1 259 ? -71.453 -24.210 73.659 1.00 42.06 259 CYS A O 1
ATOM 2170 N N . VAL A 1 260 ? -72.097 -22.076 73.908 1.00 48.12 260 VAL A N 1
ATOM 2171 C CA . VAL A 1 260 ? -72.384 -22.154 75.351 1.00 48.12 260 VAL A CA 1
ATOM 2172 C C . VAL A 1 260 ? -73.899 -22.114 75.579 1.00 48.12 260 VAL A C 1
ATOM 2174 O O . VAL A 1 260 ? -74.571 -21.175 75.159 1.00 48.12 260 VAL A O 1
ATOM 2177 N N . GLY A 1 261 ? -74.408 -23.109 76.315 1.00 39.81 261 GLY A N 1
ATOM 2178 C CA . GLY A 1 261 ? -75.739 -23.136 76.939 1.00 39.81 261 GLY A CA 1
ATOM 2179 C C . GLY A 1 261 ? -76.590 -24.318 76.465 1.00 39.81 261 GLY A C 1
ATOM 2180 O O . GLY A 1 261 ? -76.825 -24.474 75.278 1.00 39.81 261 GLY A O 1
ATOM 2181 N N . GLY A 1 262 ? -77.109 -25.211 77.301 1.00 37.53 262 GLY A N 1
ATOM 2182 C CA . GLY A 1 262 ? -77.198 -25.294 78.755 1.00 37.53 262 GLY A CA 1
ATOM 2183 C C . GLY A 1 262 ? -78.132 -26.470 79.072 1.00 37.53 262 GLY A C 1
ATOM 2184 O O . GLY A 1 262 ? -79.078 -26.728 78.332 1.00 37.53 262 GLY A O 1
ATOM 2185 N N . GLY A 1 263 ? -77.826 -27.237 80.117 1.00 38.75 263 GLY A N 1
ATOM 2186 C CA . GLY A 1 263 ? -78.599 -28.419 80.490 1.00 38.75 263 GLY A CA 1
ATOM 2187 C C . GLY A 1 263 ? -79.926 -28.117 81.196 1.00 38.75 263 GLY A C 1
ATOM 2188 O O . GLY A 1 263 ? -80.075 -27.090 81.852 1.00 38.75 263 GLY A O 1
ATOM 2189 N N . GLY A 1 264 ? -80.828 -29.103 81.142 1.00 38.81 264 GLY A N 1
ATOM 2190 C CA . GLY A 1 264 ? -81.749 -29.443 82.233 1.00 38.81 264 GLY A CA 1
ATOM 2191 C C . GLY A 1 264 ? -83.200 -28.966 82.119 1.00 38.81 264 GLY A C 1
ATOM 2192 O O . GLY A 1 264 ? -83.547 -27.925 82.670 1.00 38.81 264 GLY A O 1
ATOM 2193 N N . ARG A 1 265 ? -84.076 -29.809 81.563 1.00 37.00 265 ARG A N 1
ATOM 2194 C CA . ARG A 1 265 ? -85.082 -30.615 82.292 1.00 37.00 265 ARG A CA 1
ATOM 2195 C C . ARG A 1 265 ? -85.824 -31.539 81.334 1.00 37.00 265 ARG A C 1
ATOM 2197 O O . ARG A 1 265 ? -86.105 -31.095 80.204 1.00 37.00 265 ARG A O 1
#

Mean predicted aligned error: 10.12 Å

Secondary structure (DSSP, 8-state):
--S-SHHHHHHHHHHHS-HHHHH-HHHHHHHHHHHS--SSSSPPHHHHHHHHHHHHHIIIIIHHHHHHHHHHHHTT--B--EEE----TT--S-GGG-SS-TTTHHHHHTTGGG-TTT----HHHHHHHHHHHHHHHHHHHHS-TTB-TTS-B-SS--PPB-TTT-EEEEE--HHHHHTS---SEEESTTHHHHHIIIIIHHHHHHHHHHHHHHHHHHHHHHHHIIIIIHHHHHHHHHHHHHHHHHHHHHHHHHHHTS-------

pLDDT: mean 88.71, std 12.12, range [37.0, 98.06]

Solvent-accessible surface area (backbone atoms only — not comparable to full-atom values): 15168 Å² total; per-residue (Å²): 124,95,36,66,45,70,68,55,44,53,54,48,50,69,71,70,52,58,69,73,50,67,72,22,63,67,33,42,50,50,51,48,67,76,41,54,73,85,66,71,84,76,76,50,41,67,47,52,46,49,29,52,50,52,52,50,43,39,70,73,42,57,33,53,52,52,51,50,49,40,55,47,20,75,73,72,43,91,29,77,41,75,43,77,72,50,59,62,89,80,59,83,69,62,75,85,78,46,76,59,58,91,72,61,64,51,47,31,51,74,44,49,50,72,43,67,90,84,45,87,56,53,74,51,50,35,51,40,16,49,51,41,38,46,31,54,55,15,26,76,75,69,72,35,47,38,41,42,95,89,70,48,69,50,93,69,79,68,51,69,26,36,88,85,66,30,29,23,31,41,49,51,40,66,63,43,40,76,72,69,66,44,57,56,68,44,61,43,87,61,53,70,61,32,46,41,63,72,56,46,42,59,52,40,47,54,54,46,49,54,52,49,54,52,49,53,52,49,49,54,52,49,52,44,35,70,66,49,50,48,53,53,46,52,55,50,51,54,50,50,53,52,51,52,55,50,51,56,46,55,54,51,55,61,63,73,65,67,81,86,86,80,87,89,132

Nearest PDB structures (foldseek):
  6ez2-assembly1_A  TM=8.988E-01  e=3.382E-13  Homo sapiens
  2dfp-assembly1_A  TM=9.166E-01  e=8.470E-13  Tetronarce californica
  7ceg-assembly1_B  TM=8.289E-01  e=1.095E-08  Mus musculus
  1f6w-assembly1_A  TM=8.287E-01  e=1.944E-08  Homo sapiens
  6h0t-assembly1_A  TM=8.102E-01  e=5.784E-08  Homo sapiens

InterPro domains:
  IPR002018 Carboxylesterase, type B [PF00135] (24-197)
  IPR029058 Alpha/Beta hydrolase fold [G3DSA:3.40.50.1820] (1-212)
  IPR029058 Alpha/Beta hydrolase fold [SSF53474] (23-203)
  IPR050654 Acetylcholinesterase-related enzymes [PTHR43918] (5-228)

Foldseek 3Di:
DQQADPVSLLVVCCVPDDPLQVVQPQLSVLLCVVQPQPDDPPDGRLSSLVSSVCSCCLQPPQLVVLVVQAVCVVVPAFGAAEDEQAAWPPPPDDPSNDRDDPPPCVCLLVQVLVPPVPDDGDPQSNVLSVLNVQQVVCCVVPVGSQAGPVRHGDPDHGDGAYPPFNKHAYRYGPCCCVPVVDDRIDGRPPVVSSCCNPPVSVVSSVVSVVVVVVVVVVVVVVVCCVPPVVVVVVVVVVVVVVVVVVVVVVVVVVVVPPDDDDDDD